Protein AF-A0A643BNQ7-F1 (afdb_monomer_lite)

Radius of gyration: 23.09 Å; chains: 1; bounding box: 53×42×65 Å

Secondary structure (DSSP, 8-state):
-HHHHHHHHHTT-HHHHHHHHHHHHHHHHHHHHHHHHTTS-HHHHHHHHHHHHHHHHHHHHHHHHHHHHHHHHHHHH-TTPPP--HHHHHHHHHHHHHHHHHHHHHHHTT---GGGHHHHHHHH-HHHHHHHHHHHHTT-S-----SS--HHHHHHHHHGGGTT--SSPP--HHHHHHHH-GGGSSSPPPHHHHHHHHHHHHHHHHHHHHTSSS--HHHHHHHHHHHHHHHHHHHHHTTTTTT--SPPEEE-SS-TTSPEEE-TTSSSS--

Sequence (271 aa):
MQVQRLLCCLYNNHQAKDCIDSFVTHCVRPFCSLIQIHGHNRARQRDKLGHILEEFATLQDEAEKVDAALHTMLLKQEPQRQHLACLGTWVLYHNLRIMIQYLLSGFELELYSMHEYYYIYCLVKYGNLVTMVAFDMDGKVRKPKFELDSEQVRYEHRFAPFNSVMTPPPVHYLQFKEMSDLNKYSPPPQSPELYVAASKHFQQAKMILENIPNPDHEVNRILKVAKPNFVVVKLLAGGHKKESKVPPEFDFSAHKYFPVLKCDIFRAAVV

Organism: Balaenoptera physalus (NCBI:txid9770)

InterPro domains:
  IPR007244 NAA35-like [PTHR21373] (6-126)
  IPR057982 NAA35-like, TPR repeats [PF25789] (10-121)
  IPR057982 NAA35-like, TPR repeats [PF25789] (127-261)

pLDDT: mean 84.63, std 13.16, range [32.78, 97.62]

Structure (mmCIF, N/CA/C/O backbone):
data_AF-A0A643BNQ7-F1
#
_entry.id   AF-A0A643BNQ7-F1
#
loop_
_atom_site.group_PDB
_atom_site.id
_atom_site.type_symbol
_atom_site.label_atom_id
_atom_site.label_alt_id
_atom_site.label_comp_id
_atom_site.label_asym_id
_atom_site.label_entity_id
_atom_site.label_seq_id
_atom_site.pdbx_PDB_ins_code
_atom_site.Cartn_x
_atom_site.Cartn_y
_atom_site.Cartn_z
_atom_site.occupancy
_atom_site.B_iso_or_equiv
_atom_site.auth_seq_id
_atom_site.auth_comp_id
_atom_site.auth_asym_id
_atom_site.auth_atom_id
_atom_site.pdbx_PDB_model_num
ATOM 1 N 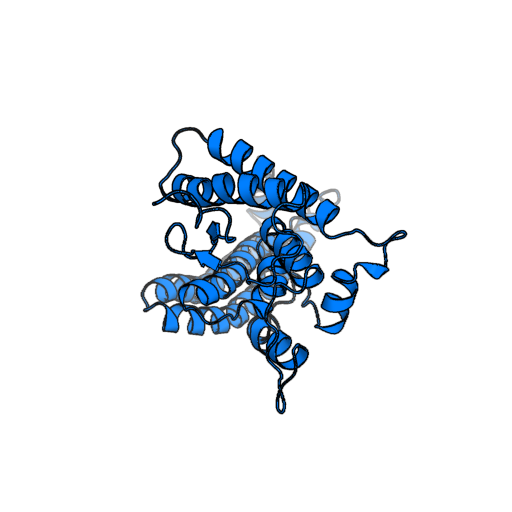N . MET A 1 1 ? 1.853 1.785 30.110 1.00 35.47 1 MET A N 1
ATOM 2 C CA . MET A 1 1 ? 1.526 2.431 31.407 1.00 35.47 1 MET A CA 1
ATOM 3 C C . MET A 1 1 ? 0.492 3.559 31.306 1.00 35.47 1 MET A C 1
ATOM 5 O O . MET A 1 1 ? -0.398 3.571 32.143 1.00 35.47 1 MET A O 1
ATOM 9 N N . GLN A 1 2 ? 0.537 4.474 30.325 1.00 40.50 2 GLN A N 1
ATOM 10 C CA . GLN A 1 2 ? -0.474 5.550 30.204 1.00 40.50 2 GLN A CA 1
ATOM 11 C C . GLN A 1 2 ? -1.885 5.047 29.838 1.00 40.50 2 GLN A C 1
ATOM 13 O O . GLN A 1 2 ? -2.834 5.401 30.527 1.00 40.50 2 GLN A O 1
ATOM 18 N N . VAL A 1 3 ? -2.025 4.142 28.857 1.00 43.38 3 VAL A N 1
ATOM 19 C CA . VAL A 1 3 ? -3.331 3.558 28.459 1.00 43.38 3 VAL A CA 1
ATOM 20 C C . VAL A 1 3 ? -4.043 2.865 29.633 1.00 43.38 3 VAL A C 1
ATOM 22 O O . VAL A 1 3 ? -5.248 2.998 29.815 1.00 43.38 3 VAL A O 1
ATOM 25 N N . GLN A 1 4 ? -3.281 2.193 30.498 1.00 44.34 4 GLN A N 1
ATOM 26 C CA . GLN A 1 4 ? -3.809 1.431 31.633 1.00 44.34 4 GLN A CA 1
ATOM 27 C C . GLN A 1 4 ? -4.284 2.327 32.795 1.00 44.34 4 GLN A C 1
ATOM 29 O O . GLN A 1 4 ? -5.210 1.962 33.509 1.00 44.34 4 GLN A O 1
ATOM 34 N N . ARG A 1 5 ? -3.707 3.529 32.957 1.00 46.72 5 ARG A N 1
ATOM 35 C CA . ARG A 1 5 ? -4.204 4.547 33.907 1.00 46.72 5 ARG A CA 1
ATOM 36 C C . ARG A 1 5 ? -5.430 5.303 33.382 1.00 46.72 5 ARG A C 1
ATOM 38 O O . ARG A 1 5 ? -6.215 5.798 34.178 1.00 46.72 5 ARG A O 1
ATOM 45 N N . LEU A 1 6 ? -5.603 5.375 32.063 1.00 51.81 6 LEU A N 1
ATOM 46 C CA . LEU A 1 6 ? -6.740 6.026 31.405 1.00 51.81 6 LEU A CA 1
ATOM 47 C C . LEU A 1 6 ? -8.037 5.242 31.518 1.00 51.81 6 LEU A C 1
ATOM 49 O O . LEU A 1 6 ? -9.066 5.831 31.847 1.00 51.81 6 LEU A O 1
ATOM 53 N N . LEU A 1 7 ? -7.958 3.921 31.334 1.00 53.84 7 LEU A N 1
ATOM 54 C CA . LEU A 1 7 ? -9.073 3.031 31.640 1.00 53.84 7 LEU A CA 1
ATOM 55 C C . LEU A 1 7 ? -9.545 3.226 33.082 1.00 53.84 7 LEU A C 1
ATOM 57 O O . LEU A 1 7 ? -10.740 3.227 33.295 1.00 53.84 7 LEU A O 1
ATOM 61 N N . CYS A 1 8 ? -8.648 3.482 34.041 1.00 55.00 8 CYS A N 1
ATOM 62 C CA . CYS A 1 8 ? -8.972 3.576 35.469 1.00 55.00 8 CYS A CA 1
ATOM 63 C C . CYS A 1 8 ? -9.951 4.718 35.837 1.00 55.00 8 CYS A C 1
ATOM 65 O O . CYS A 1 8 ? -10.800 4.522 36.701 1.00 55.00 8 CYS A O 1
ATOM 67 N N . CYS A 1 9 ? -9.885 5.887 35.179 1.00 61.75 9 CYS A N 1
ATOM 68 C CA . CYS A 1 9 ? -10.753 7.035 35.512 1.00 61.75 9 CYS A CA 1
ATOM 69 C C . CYS A 1 9 ? -12.165 6.895 34.909 1.00 61.75 9 CYS A C 1
ATOM 71 O O . CYS A 1 9 ? -13.168 7.180 35.562 1.00 61.75 9 CYS A O 1
ATOM 73 N N . LEU A 1 10 ? -12.245 6.394 33.671 1.00 68.06 10 LEU A N 1
ATOM 74 C CA . LEU A 1 10 ? -13.512 6.125 32.982 1.00 68.06 10 LEU A CA 1
ATOM 75 C C . LEU A 1 10 ? -14.074 4.726 33.278 1.00 68.06 10 LEU A C 1
ATOM 77 O O . LEU A 1 10 ? -15.194 4.441 32.873 1.00 68.06 10 LEU A O 1
ATOM 81 N N . TYR A 1 11 ? -13.349 3.875 34.012 1.00 68.12 11 TYR A N 1
ATOM 82 C CA . TYR A 1 11 ? -13.722 2.481 34.286 1.00 68.12 11 TYR A CA 1
ATOM 83 C C . TYR A 1 11 ? -15.123 2.346 34.890 1.00 68.12 11 TYR A C 1
ATOM 85 O O . TYR A 1 11 ? -15.879 1.445 34.542 1.00 68.12 11 TYR A O 1
ATOM 93 N N . ASN A 1 12 ? -15.472 3.271 35.788 1.00 74.62 12 ASN A N 1
ATOM 94 C CA . ASN A 1 12 ? -16.759 3.284 36.481 1.00 74.62 12 ASN A CA 1
ATOM 95 C C . ASN A 1 12 ? -17.839 4.086 35.727 1.00 74.62 12 ASN A C 1
ATOM 97 O O . ASN A 1 12 ? -18.994 4.130 36.158 1.00 74.62 12 ASN A O 1
ATOM 101 N N . ASN A 1 13 ? -17.488 4.743 34.617 1.00 83.44 13 ASN A N 1
ATOM 102 C CA . ASN A 1 13 ? -18.432 5.515 33.819 1.00 83.44 13 ASN A CA 1
ATOM 103 C C . ASN A 1 13 ? -19.235 4.565 32.917 1.00 83.44 13 ASN A C 1
ATOM 105 O O . ASN A 1 13 ? -18.718 4.033 31.937 1.00 83.44 13 ASN A O 1
ATOM 109 N N . HIS A 1 14 ? -20.511 4.373 33.256 1.00 86.12 14 HIS A N 1
ATOM 110 C CA . HIS A 1 14 ? -21.396 3.437 32.558 1.00 86.12 14 HIS A CA 1
ATOM 111 C C . HIS A 1 14 ? -21.581 3.825 31.087 1.00 86.12 14 HIS A C 1
ATOM 113 O O . HIS A 1 14 ? -21.473 2.974 30.215 1.00 86.12 14 HIS A O 1
ATOM 119 N N . GLN A 1 15 ? -21.723 5.121 30.798 1.00 87.19 15 GLN A N 1
ATOM 120 C CA . GLN A 1 15 ? -21.871 5.612 29.430 1.00 87.19 15 GLN A CA 1
ATOM 121 C C . GLN A 1 15 ? -20.611 5.357 28.589 1.00 87.19 15 GLN A C 1
ATOM 123 O O . GLN A 1 15 ? -20.712 4.981 27.426 1.00 87.19 15 GLN A O 1
ATOM 128 N N . ALA A 1 16 ? -19.421 5.534 29.174 1.00 86.25 16 ALA A N 1
ATOM 129 C CA . ALA A 1 16 ? -18.162 5.236 28.489 1.00 86.25 16 ALA A CA 1
ATOM 130 C C . ALA A 1 16 ? -18.048 3.742 28.156 1.00 86.25 16 ALA A C 1
ATOM 132 O O . ALA A 1 16 ? -17.615 3.384 27.060 1.00 86.25 16 ALA A O 1
ATOM 133 N N . LYS A 1 17 ? -18.465 2.881 29.090 1.00 87.12 17 LYS A N 1
ATOM 134 C CA . LYS A 1 17 ? -18.484 1.433 28.896 1.00 87.12 17 LYS A CA 1
ATOM 135 C C . LYS A 1 17 ? -19.462 1.027 27.793 1.00 87.12 17 LYS A C 1
ATOM 137 O O . LYS A 1 17 ? -19.052 0.322 26.880 1.00 87.12 17 LYS A O 1
ATOM 142 N N . ASP A 1 18 ? -20.690 1.539 27.820 1.00 91.06 18 ASP A N 1
ATOM 143 C CA . ASP A 1 18 ? -21.711 1.230 26.813 1.00 91.06 18 ASP A CA 1
ATOM 144 C C . ASP A 1 18 ? -21.268 1.654 25.401 1.00 91.06 18 ASP A C 1
ATOM 146 O O . ASP A 1 18 ? -21.455 0.908 24.438 1.00 91.06 18 ASP A O 1
ATOM 150 N N . CYS A 1 19 ? -20.616 2.818 25.265 1.00 90.25 19 CYS A N 1
ATOM 151 C CA . CYS A 1 19 ? -20.052 3.264 23.988 1.00 90.25 19 CYS A CA 1
ATOM 152 C C . CYS A 1 19 ? -18.973 2.305 23.459 1.00 90.25 19 CYS A C 1
ATOM 154 O O . CYS A 1 19 ? -18.987 1.960 22.278 1.00 90.25 19 CYS A O 1
ATOM 156 N N . ILE A 1 20 ? -18.047 1.869 24.320 1.00 90.69 20 ILE A N 1
ATOM 157 C CA . ILE A 1 20 ? -16.978 0.938 23.933 1.00 90.69 20 ILE A CA 1
ATOM 158 C C . ILE A 1 20 ? -17.557 -0.441 23.601 1.00 90.69 20 ILE A C 1
ATOM 160 O O . ILE A 1 20 ? -17.193 -1.013 22.576 1.00 90.69 20 ILE A O 1
ATOM 164 N N . ASP A 1 21 ? -18.473 -0.961 24.419 1.00 91.94 21 ASP A N 1
ATOM 165 C CA . ASP A 1 21 ? -19.080 -2.280 24.219 1.00 91.94 21 ASP A CA 1
ATOM 166 C C . ASP A 1 21 ? -19.893 -2.322 22.911 1.00 91.94 21 ASP A C 1
ATOM 168 O O . ASP A 1 21 ? -19.794 -3.290 22.146 1.00 91.94 21 ASP A O 1
ATOM 172 N N . SER A 1 22 ? -20.628 -1.249 22.591 1.00 95.25 22 SER A N 1
ATOM 173 C CA . SER A 1 22 ? -21.326 -1.109 21.305 1.00 95.25 22 SER A CA 1
ATOM 174 C C . SER A 1 22 ? -20.348 -1.108 20.128 1.00 95.25 22 SER A C 1
ATOM 176 O O . SER A 1 22 ? -20.532 -1.867 19.177 1.00 95.25 22 SER A O 1
ATOM 178 N N . PHE A 1 23 ? -19.279 -0.313 20.206 1.00 96.00 23 PHE A N 1
ATOM 179 C CA . PHE A 1 23 ? -18.267 -0.240 19.153 1.00 96.00 23 PHE A CA 1
ATOM 180 C C . PHE A 1 23 ? -17.561 -1.585 18.929 1.00 96.00 23 PHE A C 1
ATOM 182 O O . PHE A 1 23 ? -17.417 -2.051 17.797 1.00 96.00 23 PHE A O 1
ATOM 189 N N . VAL A 1 24 ? -17.154 -2.259 20.008 1.00 94.62 24 VAL A N 1
ATOM 190 C CA . VAL A 1 24 ? -16.525 -3.587 19.935 1.00 94.62 24 VAL A CA 1
ATOM 191 C C . VAL A 1 24 ? -17.485 -4.608 19.324 1.00 94.62 24 VAL A C 1
ATOM 193 O O . VAL A 1 24 ? -17.060 -5.432 18.515 1.00 94.62 24 VAL A O 1
ATOM 196 N N . THR A 1 25 ? -18.780 -4.527 19.639 1.00 96.69 25 THR A N 1
ATOM 197 C CA . THR A 1 25 ? -19.809 -5.375 19.019 1.00 96.69 25 THR A CA 1
ATOM 198 C C . THR A 1 25 ? -19.897 -5.130 17.510 1.00 96.69 25 THR A C 1
ATOM 200 O O . THR A 1 25 ? -19.941 -6.087 16.734 1.00 96.69 25 THR A O 1
ATOM 203 N N . HIS A 1 26 ? -19.841 -3.872 17.065 1.00 96.12 26 HIS A N 1
ATOM 204 C CA . HIS A 1 26 ? -19.829 -3.530 15.641 1.00 96.12 26 HIS A CA 1
ATOM 205 C C . HIS A 1 26 ? -18.543 -3.963 14.924 1.00 96.12 26 HIS A C 1
ATOM 207 O O . HIS A 1 26 ? -18.602 -4.338 13.753 1.00 96.12 26 HIS A O 1
ATOM 213 N N . CYS A 1 27 ? -17.403 -4.030 15.622 1.00 96.94 27 CYS A N 1
ATOM 214 C CA . CYS A 1 27 ? -16.153 -4.554 15.061 1.00 96.94 27 CYS A CA 1
ATOM 215 C C . CYS A 1 27 ? -16.244 -6.043 14.687 1.00 96.94 27 CYS A C 1
ATOM 217 O O . CYS A 1 27 ? -15.533 -6.491 13.787 1.00 96.94 27 CYS A O 1
ATOM 219 N N . VAL A 1 28 ? -17.097 -6.833 15.350 1.00 96.75 28 VAL A N 1
ATOM 220 C CA . VAL A 1 28 ? -17.118 -8.297 15.176 1.00 96.75 28 VAL A CA 1
ATOM 221 C C . VAL A 1 28 ? -17.304 -8.682 13.710 1.00 96.75 28 VAL A C 1
ATOM 223 O O . VAL A 1 28 ? -16.528 -9.474 13.176 1.00 96.75 28 VAL A O 1
ATOM 226 N N . ARG A 1 29 ? -18.295 -8.098 13.028 1.00 96.62 29 ARG A N 1
ATOM 227 C CA . ARG A 1 29 ? -18.617 -8.472 11.646 1.00 96.62 29 ARG A CA 1
ATOM 228 C C . ARG A 1 29 ? -17.497 -8.108 10.653 1.00 96.62 29 ARG A C 1
ATOM 230 O O . ARG A 1 29 ? -17.042 -9.035 9.980 1.00 96.62 29 ARG A O 1
ATOM 237 N N . PRO A 1 30 ? -17.006 -6.854 10.560 1.00 96.62 30 PRO A N 1
ATOM 238 C CA . PRO A 1 30 ? -15.917 -6.502 9.646 1.00 96.62 30 PRO A CA 1
ATOM 239 C C . PRO A 1 30 ? -14.649 -7.327 9.884 1.00 96.62 30 PRO A C 1
ATOM 241 O O . PRO A 1 30 ? -14.017 -7.789 8.935 1.00 96.62 30 PRO A O 1
ATOM 244 N N . PHE A 1 31 ? -14.290 -7.595 11.143 1.00 97.31 31 PHE A N 1
ATOM 245 C CA . PHE A 1 31 ? -13.110 -8.407 11.445 1.00 97.31 31 PHE A CA 1
ATOM 246 C C . PHE A 1 31 ? -13.307 -9.892 11.114 1.00 97.31 31 PHE A C 1
ATOM 248 O O . PHE A 1 31 ? -12.386 -10.523 10.590 1.00 97.31 31 PHE A O 1
ATOM 255 N N . CYS A 1 32 ? -14.498 -10.457 11.335 1.00 97.62 32 CYS A N 1
ATOM 256 C CA . CYS A 1 32 ? -14.823 -11.801 10.855 1.00 97.62 32 CYS A CA 1
ATOM 257 C C . CYS A 1 32 ? -14.733 -11.884 9.325 1.00 97.62 32 CYS A C 1
ATOM 259 O O . CYS A 1 32 ? -14.107 -12.814 8.812 1.00 97.62 32 CYS A O 1
ATOM 261 N N . SER A 1 33 ? -15.283 -10.902 8.603 1.00 97.12 33 SER A N 1
ATOM 262 C CA . SER A 1 33 ? -15.151 -10.799 7.145 1.00 97.12 33 SER A CA 1
ATOM 263 C C . SER A 1 33 ? -13.680 -10.744 6.727 1.00 97.12 33 SER A C 1
ATOM 265 O O . SER A 1 33 ? -13.265 -11.498 5.849 1.00 97.12 33 SER A O 1
ATOM 267 N N . LEU A 1 34 ? -12.859 -9.927 7.397 1.00 96.75 34 LEU A N 1
ATOM 268 C CA . LEU A 1 34 ? -11.429 -9.807 7.105 1.00 96.75 34 LEU A CA 1
ATOM 269 C C . LEU A 1 34 ? -10.699 -11.143 7.278 1.00 96.75 34 LEU A C 1
ATOM 271 O O . LEU A 1 34 ? -9.890 -11.521 6.433 1.00 96.75 34 LEU A O 1
ATOM 275 N N . ILE A 1 35 ? -10.998 -11.898 8.334 1.00 96.88 35 ILE A N 1
ATOM 276 C CA . ILE A 1 35 ? -10.423 -13.233 8.540 1.00 96.88 35 ILE A CA 1
ATOM 277 C C . ILE A 1 35 ? -10.874 -14.187 7.425 1.00 96.88 35 ILE A C 1
ATOM 279 O O . ILE A 1 35 ? -10.038 -14.865 6.828 1.00 96.88 35 ILE A O 1
ATOM 283 N N . GLN A 1 36 ? -12.165 -14.196 7.085 1.00 97.50 36 GLN A N 1
ATOM 284 C CA . GLN A 1 36 ? -12.720 -15.049 6.028 1.00 97.50 36 GLN A CA 1
ATOM 285 C C . GLN A 1 36 ? -12.113 -14.765 4.650 1.00 97.50 36 GLN A C 1
ATOM 287 O O . GLN A 1 36 ? -11.910 -15.700 3.874 1.00 97.50 36 GLN A O 1
ATOM 292 N N . ILE A 1 37 ? -11.761 -13.506 4.354 1.00 97.62 37 ILE A N 1
ATOM 293 C CA . ILE A 1 37 ? -11.079 -13.128 3.107 1.00 97.62 37 ILE A CA 1
ATOM 294 C C . ILE A 1 37 ? -9.848 -14.004 2.872 1.00 97.62 37 ILE A C 1
ATOM 296 O O . ILE A 1 37 ? -9.685 -14.538 1.775 1.00 97.62 37 ILE A O 1
ATOM 300 N N . HIS A 1 38 ? -9.039 -14.238 3.906 1.00 93.75 38 HIS A N 1
ATOM 301 C CA . HIS A 1 38 ? -7.812 -15.031 3.812 1.00 93.75 38 HIS A CA 1
ATOM 302 C C . HIS A 1 38 ? -8.055 -16.506 3.440 1.00 93.75 38 HIS A C 1
ATOM 304 O O . HIS A 1 38 ? -7.131 -17.163 2.964 1.00 93.75 38 HIS A O 1
ATOM 310 N N . GLY A 1 39 ? -9.281 -17.017 3.605 1.00 96.00 39 GLY A N 1
ATOM 311 C CA . GLY A 1 39 ? -9.680 -18.368 3.199 1.00 96.00 39 GLY A CA 1
ATOM 312 C C . GLY A 1 39 ? -10.036 -18.514 1.714 1.00 96.00 39 GLY A C 1
ATOM 313 O O . GLY A 1 39 ? -10.178 -19.632 1.225 1.00 96.00 39 GLY A O 1
ATOM 314 N N . HIS A 1 40 ? -10.180 -17.413 0.972 1.00 96.75 40 HIS A N 1
ATOM 315 C CA . HIS A 1 40 ? -10.463 -17.459 -0.462 1.00 96.75 40 HIS A CA 1
ATOM 316 C C . HIS A 1 40 ? -9.190 -17.608 -1.311 1.00 96.75 40 HIS A C 1
ATOM 318 O O . HIS A 1 40 ? -8.077 -17.380 -0.844 1.00 96.75 40 HIS A O 1
ATOM 324 N N . ASN A 1 41 ? -9.347 -17.946 -2.596 1.00 96.62 41 ASN A N 1
ATOM 325 C CA . ASN A 1 41 ? -8.242 -17.881 -3.560 1.00 96.62 41 ASN A CA 1
ATOM 326 C C . ASN A 1 41 ? -7.767 -16.428 -3.782 1.00 96.62 41 ASN A C 1
ATOM 328 O O . ASN A 1 41 ? -8.493 -15.481 -3.487 1.00 96.62 41 ASN A O 1
ATOM 332 N N . ARG A 1 42 ? -6.565 -16.244 -4.344 1.00 95.00 42 ARG A N 1
ATOM 333 C CA . ARG A 1 42 ? -5.904 -14.929 -4.467 1.00 95.00 42 ARG A CA 1
ATOM 334 C C . ARG A 1 42 ? -6.706 -13.879 -5.238 1.00 95.00 42 ARG A C 1
ATOM 336 O O . ARG A 1 42 ? -6.801 -12.742 -4.785 1.00 95.00 42 ARG A O 1
ATOM 343 N N . ALA A 1 43 ? -7.323 -14.255 -6.358 1.00 95.50 43 ALA A N 1
ATOM 344 C CA . ALA A 1 43 ? -8.144 -13.331 -7.138 1.00 95.50 43 ALA A CA 1
ATOM 345 C C . ALA A 1 43 ? -9.350 -12.841 -6.322 1.00 95.50 43 ALA A C 1
ATOM 347 O O . ALA A 1 43 ? -9.626 -11.645 -6.257 1.00 95.50 43 ALA A O 1
ATOM 348 N N . ARG A 1 44 ? -10.022 -13.763 -5.621 1.00 97.38 44 ARG A N 1
ATOM 349 C CA . ARG A 1 44 ? -11.160 -13.434 -4.757 1.00 97.38 44 ARG A CA 1
ATOM 350 C C . ARG A 1 44 ? -10.751 -12.691 -3.483 1.00 97.38 44 ARG A C 1
ATOM 352 O O . ARG A 1 44 ? -11.525 -11.867 -3.006 1.00 97.38 44 ARG A O 1
ATOM 359 N N . GLN A 1 45 ? -9.556 -12.952 -2.948 1.00 97.00 45 GLN A N 1
ATOM 360 C CA . GLN A 1 45 ? -8.978 -12.167 -1.854 1.00 97.00 45 GLN A CA 1
ATOM 361 C C . GLN A 1 45 ? -8.894 -10.700 -2.259 1.00 97.00 45 GLN A C 1
ATOM 363 O O . GLN A 1 45 ? -9.444 -9.853 -1.567 1.00 97.00 45 GLN A O 1
ATOM 368 N N . ARG A 1 46 ? -8.268 -10.405 -3.405 1.00 96.25 46 ARG A N 1
ATOM 369 C CA . ARG A 1 46 ? -8.117 -9.033 -3.901 1.00 96.25 46 ARG A CA 1
ATOM 370 C C . ARG A 1 46 ? -9.457 -8.327 -4.099 1.00 96.25 46 ARG A C 1
ATOM 372 O O . ARG A 1 46 ? -9.614 -7.197 -3.656 1.00 96.25 46 ARG A O 1
ATOM 379 N N . ASP A 1 47 ? -10.398 -8.999 -4.753 1.00 96.06 47 ASP A N 1
ATOM 380 C CA . ASP A 1 47 ? -11.760 -8.504 -4.978 1.00 96.06 47 ASP A CA 1
ATOM 381 C C . ASP A 1 47 ? -12.437 -8.099 -3.655 1.00 96.06 47 ASP A C 1
ATOM 383 O O . ASP A 1 47 ? -12.847 -6.955 -3.465 1.00 96.06 47 ASP A O 1
ATOM 387 N N . LYS A 1 48 ? -12.433 -9.001 -2.667 1.00 97.19 48 LYS A N 1
ATOM 388 C CA . LYS A 1 48 ? -13.025 -8.738 -1.350 1.00 97.19 48 LYS A CA 1
ATOM 389 C C . LYS A 1 48 ? -12.256 -7.709 -0.517 1.00 97.19 48 LYS A C 1
ATOM 391 O O . LYS A 1 48 ? -12.887 -6.996 0.255 1.00 97.19 48 LYS A O 1
ATOM 396 N N . LEU A 1 49 ? -10.932 -7.612 -0.665 1.00 96.56 49 LEU A N 1
ATOM 397 C CA . LEU A 1 49 ? -10.130 -6.557 -0.032 1.00 96.56 49 LEU A CA 1
ATOM 398 C C . LEU A 1 49 ? -10.538 -5.165 -0.530 1.00 96.56 49 LEU A C 1
ATOM 400 O O . LEU A 1 49 ? -10.495 -4.220 0.246 1.00 96.56 49 LEU A O 1
ATOM 404 N N . GLY A 1 50 ? -10.948 -5.036 -1.796 1.00 94.44 50 GLY A N 1
ATOM 405 C CA . GLY A 1 50 ? -11.490 -3.782 -2.320 1.00 94.44 50 GLY A CA 1
ATOM 406 C C . GLY A 1 50 ? -12.792 -3.387 -1.622 1.00 94.44 50 GLY A C 1
ATOM 407 O O . GLY A 1 50 ? -12.926 -2.259 -1.168 1.00 94.44 50 GLY A O 1
ATOM 408 N N . HIS A 1 51 ? -13.718 -4.336 -1.469 1.00 95.12 51 HIS A N 1
ATOM 409 C CA . HIS A 1 51 ? -15.016 -4.084 -0.834 1.00 95.12 51 HIS A CA 1
ATOM 410 C C . HIS A 1 51 ? -14.930 -3.836 0.676 1.00 95.12 51 HIS A C 1
ATOM 412 O O . HIS A 1 51 ? -15.602 -2.951 1.196 1.00 95.12 51 HIS A O 1
ATOM 418 N N . ILE A 1 52 ? -14.090 -4.585 1.397 1.00 96.56 52 ILE A N 1
ATOM 419 C CA . ILE A 1 52 ? -14.014 -4.472 2.862 1.00 96.56 52 ILE A CA 1
ATOM 420 C C . ILE A 1 52 ? -13.459 -3.116 3.332 1.00 96.56 52 ILE A C 1
ATOM 422 O O . ILE A 1 52 ? -13.667 -2.738 4.482 1.00 96.56 52 ILE A O 1
ATOM 426 N N . LEU A 1 53 ? -12.786 -2.363 2.454 1.00 95.12 53 LEU A N 1
ATOM 427 C CA . LEU A 1 53 ? -12.340 -1.000 2.749 1.00 95.12 53 LEU A CA 1
ATOM 428 C C . LEU A 1 53 ? -13.510 -0.050 3.023 1.00 95.12 53 LEU A C 1
ATOM 430 O O . LEU A 1 53 ? -13.376 0.819 3.873 1.00 95.12 53 LEU A O 1
ATOM 434 N N . GLU A 1 54 ? -14.667 -0.237 2.382 1.00 94.81 54 GLU A N 1
ATOM 435 C CA . GLU A 1 54 ? -15.873 0.554 2.678 1.00 94.81 54 GLU A CA 1
ATOM 436 C C . GLU A 1 54 ? -16.407 0.264 4.092 1.00 94.81 54 GLU A C 1
ATOM 438 O O . GLU A 1 54 ? -16.763 1.180 4.840 1.00 94.81 54 GLU A O 1
ATOM 443 N N . GLU A 1 55 ? -16.400 -1.011 4.499 1.00 95.50 55 GLU A N 1
ATOM 444 C CA . GLU A 1 55 ? -16.794 -1.420 5.854 1.00 95.50 55 GLU A CA 1
ATOM 445 C C . GLU A 1 55 ? -15.834 -0.843 6.907 1.00 95.50 55 GLU A C 1
ATOM 447 O O . GLU A 1 55 ? -16.275 -0.298 7.920 1.00 95.50 55 GLU A O 1
ATOM 452 N N . PHE A 1 56 ? -14.520 -0.903 6.664 1.00 96.25 56 PHE A N 1
ATOM 453 C CA . PHE A 1 56 ? -13.526 -0.358 7.593 1.00 96.25 56 PHE A CA 1
ATOM 454 C C . PHE A 1 56 ? -13.431 1.174 7.568 1.00 96.25 56 PHE A C 1
ATOM 456 O O . PHE A 1 56 ? -13.035 1.764 8.574 1.00 96.25 56 PHE A O 1
ATOM 463 N N . ALA A 1 57 ? -13.814 1.836 6.476 1.00 94.81 57 ALA A N 1
ATOM 464 C CA . ALA A 1 57 ? -13.970 3.287 6.443 1.00 94.81 57 ALA A CA 1
ATOM 465 C C . ALA A 1 57 ? -15.133 3.740 7.335 1.00 94.81 57 ALA A C 1
ATOM 467 O O . ALA A 1 57 ? -14.990 4.679 8.115 1.00 94.81 57 ALA A O 1
ATOM 468 N N . THR A 1 58 ? -16.255 3.017 7.288 1.00 95.31 58 THR A N 1
ATOM 469 C CA . THR A 1 58 ? -17.393 3.258 8.190 1.00 95.31 58 THR A CA 1
ATOM 470 C C . THR A 1 58 ? -16.988 3.030 9.648 1.00 95.31 58 THR A C 1
ATOM 472 O O . THR A 1 58 ? -17.278 3.852 10.515 1.00 95.31 58 THR A O 1
ATOM 475 N N . LEU A 1 59 ? -16.245 1.949 9.916 1.00 96.38 59 LEU A N 1
ATOM 476 C CA . LEU A 1 59 ? -15.746 1.642 11.256 1.00 96.38 59 LEU A CA 1
ATOM 477 C C . LEU A 1 59 ? -14.748 2.693 11.774 1.00 96.38 59 LEU A C 1
ATOM 479 O O . LEU A 1 59 ? -14.691 2.940 12.976 1.00 96.38 59 LEU A O 1
ATOM 483 N N . GLN A 1 60 ? -13.969 3.316 10.885 1.00 95.62 60 GLN A N 1
ATOM 484 C CA . GLN A 1 60 ? -13.045 4.398 11.230 1.00 95.62 60 GLN A CA 1
ATOM 485 C C . GLN A 1 60 ? -13.798 5.639 11.722 1.00 95.62 60 GLN A C 1
ATOM 487 O O . GLN A 1 60 ? -13.469 6.164 12.782 1.00 95.62 60 GLN A O 1
ATOM 492 N N . ASP A 1 61 ? -14.820 6.075 10.981 1.00 94.81 61 ASP A N 1
ATOM 493 C CA . ASP A 1 61 ? -15.672 7.210 11.361 1.00 94.81 61 ASP A CA 1
ATOM 494 C C . ASP A 1 61 ? -16.388 6.949 12.698 1.00 94.81 61 ASP A C 1
ATOM 496 O O . ASP A 1 61 ? -16.456 7.818 13.569 1.00 94.81 61 ASP A O 1
ATOM 500 N N . GLU A 1 62 ? -16.861 5.719 12.917 1.00 95.69 62 GLU A N 1
ATOM 501 C CA . GLU A 1 62 ? -17.432 5.317 14.204 1.00 95.69 62 GLU A CA 1
ATOM 502 C C . GLU A 1 62 ? -16.397 5.380 15.340 1.00 95.69 62 GLU A C 1
ATOM 504 O O . GLU A 1 62 ? -16.670 5.961 16.392 1.00 95.69 62 GLU A O 1
ATOM 509 N N . ALA A 1 63 ? -15.194 4.842 15.125 1.00 95.19 63 ALA A N 1
ATOM 510 C CA . ALA A 1 63 ? -14.123 4.848 16.117 1.00 95.19 63 ALA A CA 1
ATOM 511 C C . ALA A 1 63 ? -13.714 6.273 16.523 1.00 95.19 63 ALA A C 1
ATOM 513 O O . ALA A 1 63 ? -13.525 6.548 17.707 1.00 95.19 63 ALA A O 1
ATOM 514 N N . GLU A 1 64 ? -13.629 7.192 15.559 1.00 93.38 64 GLU A N 1
ATOM 515 C CA . GLU A 1 64 ? -13.312 8.603 15.802 1.00 93.38 64 GLU A CA 1
ATOM 516 C C . GLU A 1 64 ? -14.409 9.311 16.609 1.00 93.38 64 GLU A C 1
ATOM 518 O O . GLU A 1 64 ? -14.105 10.083 17.524 1.00 93.38 64 GLU A O 1
ATOM 523 N N . LYS A 1 65 ? -15.687 9.004 16.349 1.00 93.81 65 LYS A N 1
ATOM 524 C CA . LYS A 1 65 ? -16.811 9.516 17.153 1.00 93.81 65 LYS A CA 1
ATOM 525 C C . LYS A 1 65 ? -16.769 8.997 18.587 1.00 93.81 65 LYS A C 1
ATOM 527 O O . LYS A 1 65 ? -17.024 9.766 19.516 1.00 93.81 65 LYS A O 1
ATOM 532 N N . VAL A 1 66 ? -16.437 7.719 18.782 1.00 93.38 66 VAL A N 1
ATOM 533 C CA . VAL A 1 66 ? -16.296 7.135 20.123 1.00 93.38 66 VAL A CA 1
ATOM 534 C C . VAL A 1 66 ? -15.115 7.766 20.856 1.00 93.38 66 VAL A C 1
ATOM 536 O O . VAL A 1 66 ? -15.280 8.189 21.997 1.00 93.38 66 VAL A O 1
ATOM 539 N N . ASP A 1 67 ? -13.961 7.923 20.205 1.00 92.31 67 ASP A N 1
ATOM 540 C CA . ASP A 1 67 ? -12.803 8.604 20.794 1.00 92.31 67 ASP A CA 1
ATOM 541 C C . ASP A 1 67 ? -13.143 10.051 21.204 1.00 92.31 67 ASP A C 1
ATOM 543 O O . ASP A 1 67 ? -12.832 10.467 22.324 1.00 92.31 67 ASP A O 1
ATOM 547 N N . ALA A 1 68 ? -13.859 10.801 20.359 1.00 91.44 68 ALA A N 1
ATOM 548 C CA . ALA A 1 68 ? -14.306 12.160 20.674 1.00 91.44 68 ALA A CA 1
ATOM 549 C C . ALA A 1 68 ? -15.295 12.203 21.858 1.00 91.44 68 ALA A C 1
ATOM 551 O O . ALA A 1 68 ? -15.213 13.084 22.727 1.00 91.44 68 ALA A O 1
ATOM 552 N N . ALA A 1 69 ? -16.217 11.237 21.934 1.00 90.31 69 ALA A N 1
ATOM 553 C CA . ALA A 1 69 ? -17.148 11.105 23.051 1.00 90.31 69 ALA A CA 1
ATOM 554 C C . ALA A 1 69 ? -16.413 10.782 24.362 1.00 90.31 69 ALA A C 1
ATOM 556 O O . ALA A 1 69 ? -16.633 11.451 25.377 1.00 90.31 69 ALA A O 1
ATOM 557 N N . LEU A 1 70 ? -15.486 9.820 24.333 1.00 88.19 70 LEU A N 1
ATOM 558 C CA . LEU A 1 70 ? -14.649 9.458 25.478 1.00 88.19 70 LEU A CA 1
ATOM 559 C C . LEU A 1 70 ? -13.782 10.635 25.926 1.00 88.19 70 LEU A C 1
ATOM 561 O O . LEU A 1 70 ? -13.655 10.882 27.126 1.00 88.19 70 LEU A O 1
ATOM 565 N N . HIS A 1 71 ? -13.239 11.410 24.987 1.00 87.25 71 HIS A N 1
ATOM 566 C CA . HIS A 1 71 ? -12.480 12.612 25.309 1.00 87.25 71 HIS A CA 1
ATOM 567 C C . HIS A 1 71 ? -13.340 13.661 26.022 1.00 87.25 71 HIS A C 1
ATOM 569 O O . HIS A 1 71 ? -12.927 14.210 27.044 1.00 87.25 71 HIS A O 1
ATOM 575 N N . THR A 1 72 ? -14.566 13.885 25.548 1.00 87.94 72 THR A N 1
ATOM 576 C CA . THR A 1 72 ? -15.517 14.811 26.182 1.00 87.94 72 THR A CA 1
ATOM 577 C C . THR A 1 72 ? -15.855 14.376 27.611 1.00 87.94 72 THR A C 1
ATOM 579 O O . THR A 1 72 ? -15.944 15.208 28.514 1.00 87.94 72 THR A O 1
ATOM 582 N N . MET A 1 73 ? -16.016 13.071 27.848 1.00 87.00 73 MET A N 1
ATOM 583 C CA . MET A 1 73 ? -16.229 12.521 29.191 1.00 87.00 73 MET A CA 1
ATOM 584 C C . MET A 1 73 ? -14.989 12.667 30.076 1.00 87.00 73 MET A C 1
ATOM 586 O O . MET A 1 73 ? -15.116 12.992 31.256 1.00 87.00 73 MET A O 1
ATOM 590 N N . LEU A 1 74 ? -13.798 12.459 29.511 1.00 84.19 74 LEU A N 1
ATOM 591 C CA . LEU A 1 74 ? -12.531 12.585 30.222 1.00 84.19 74 LEU A CA 1
ATOM 592 C C . LEU A 1 74 ? -12.285 14.023 30.679 1.00 84.19 74 LEU A C 1
ATOM 594 O O . LEU A 1 74 ? -11.932 14.221 31.835 1.00 84.19 74 LEU A O 1
ATOM 598 N N . LEU A 1 75 ? -12.520 15.020 29.821 1.00 85.00 75 LEU A N 1
ATOM 599 C CA . LEU A 1 75 ? -12.318 16.433 30.162 1.00 85.00 75 LEU A CA 1
ATOM 600 C C . LEU A 1 75 ? -13.206 16.904 31.322 1.00 85.00 75 LEU A C 1
ATOM 602 O O . LEU A 1 75 ? -12.803 17.790 32.073 1.00 85.00 75 LEU A O 1
ATOM 606 N N . LYS A 1 76 ? -14.388 16.297 31.510 1.00 83.25 76 LYS A N 1
ATOM 607 C CA . LYS A 1 76 ? -15.251 16.573 32.673 1.00 83.25 76 LYS A CA 1
ATOM 608 C C . LYS A 1 76 ? -14.629 16.108 33.992 1.00 83.25 76 LYS A C 1
ATOM 610 O O . LYS A 1 76 ? -14.925 16.691 35.028 1.00 83.25 76 LYS A O 1
ATOM 615 N N . GLN A 1 77 ? -13.811 15.056 33.964 1.00 79.19 77 GLN A N 1
ATOM 616 C CA . GLN A 1 77 ? -13.150 14.508 35.153 1.00 79.19 77 GLN A CA 1
ATOM 617 C C . GLN A 1 77 ? -11.732 15.065 35.337 1.00 79.19 77 GLN A C 1
ATOM 619 O O . GLN A 1 77 ? -11.324 15.358 36.456 1.00 79.19 77 GLN A O 1
ATOM 624 N N . GLU A 1 78 ? -10.984 15.227 34.246 1.00 81.44 78 GLU A N 1
ATOM 625 C CA . GLU A 1 78 ? -9.597 15.689 34.227 1.00 81.44 78 GLU A CA 1
ATOM 626 C C . GLU A 1 78 ? -9.383 16.717 33.095 1.00 81.44 78 GLU A C 1
ATOM 628 O O . GLU A 1 78 ? -8.945 16.356 31.998 1.00 81.44 78 GLU A O 1
ATOM 633 N N . PRO A 1 79 ? -9.631 18.016 33.352 1.00 75.88 79 PRO A N 1
ATOM 634 C CA . PRO A 1 79 ? -9.592 19.071 32.330 1.00 75.88 79 PRO A CA 1
ATOM 635 C C . PRO A 1 79 ? -8.224 19.294 31.669 1.00 75.88 79 PRO A C 1
ATOM 637 O O . PRO A 1 79 ? -8.141 19.899 30.606 1.00 75.88 79 PRO A O 1
ATOM 640 N N . GLN A 1 80 ? -7.139 18.838 32.301 1.00 77.31 80 GLN A N 1
ATOM 641 C CA . GLN A 1 80 ? -5.768 19.014 31.807 1.00 77.31 80 GLN A CA 1
ATOM 642 C C . GLN A 1 80 ? -5.273 17.846 30.937 1.00 77.31 80 GLN A C 1
ATOM 644 O O . GLN A 1 80 ? -4.152 17.898 30.429 1.00 77.31 80 GLN A O 1
ATOM 649 N N . ARG A 1 81 ? -6.060 16.772 30.766 1.00 71.69 81 ARG A N 1
ATOM 650 C CA . ARG A 1 81 ? -5.630 15.618 29.964 1.00 71.69 81 ARG A CA 1
ATOM 651 C C . ARG A 1 81 ? -5.817 15.850 28.469 1.00 71.69 81 ARG A C 1
ATOM 653 O O . ARG A 1 81 ? -6.861 16.300 28.010 1.00 71.69 81 ARG A O 1
ATOM 660 N N . GLN A 1 82 ? -4.806 15.448 27.703 1.00 67.12 82 GLN A N 1
ATOM 661 C CA . GLN A 1 82 ? -4.845 15.459 26.243 1.00 67.12 82 GLN A CA 1
ATOM 662 C C . GLN A 1 82 ? -5.629 14.273 25.663 1.00 67.12 82 GLN A C 1
ATOM 664 O O . GLN A 1 82 ? -5.756 13.217 26.285 1.00 67.12 82 GLN A O 1
ATOM 669 N N . HIS A 1 83 ? -6.144 14.492 24.452 1.00 63.53 83 HIS A N 1
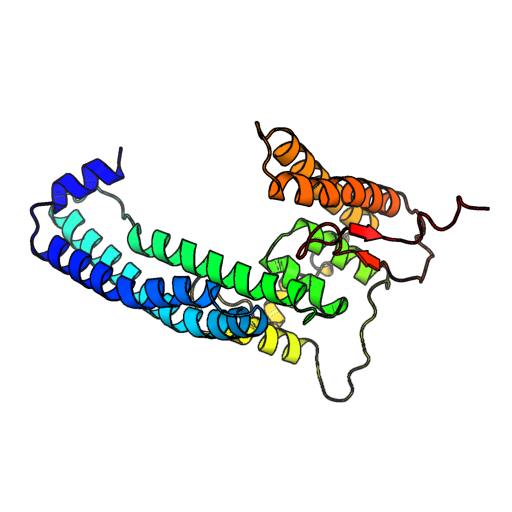ATOM 670 C CA . HIS A 1 83 ? -6.918 13.554 23.640 1.00 63.53 83 HIS A CA 1
ATOM 671 C C . HIS A 1 83 ? -6.168 12.242 23.367 1.00 63.53 83 HIS A C 1
ATOM 673 O O . HIS A 1 83 ? -4.983 12.261 23.033 1.00 63.53 83 HIS A O 1
ATOM 679 N N . LEU A 1 84 ? -6.869 11.105 23.439 1.00 65.94 84 LEU A N 1
ATOM 680 C CA . LEU A 1 84 ? -6.357 9.808 22.995 1.00 65.94 84 LEU A CA 1
ATOM 681 C C . LEU A 1 84 ? -7.292 9.233 21.940 1.00 65.94 84 LEU A C 1
ATOM 683 O O . LEU A 1 84 ? -8.331 8.682 22.274 1.00 65.94 84 LEU A O 1
ATOM 687 N N . ALA A 1 85 ? -6.885 9.350 20.678 1.00 79.50 85 ALA A N 1
ATOM 688 C CA . ALA A 1 85 ? -7.568 8.743 19.540 1.00 79.50 85 ALA A CA 1
ATOM 689 C C . ALA A 1 85 ? -7.224 7.242 19.437 1.00 79.50 85 ALA A C 1
ATOM 691 O O . ALA A 1 85 ? -6.629 6.804 18.449 1.00 79.50 85 ALA A O 1
ATOM 692 N N . CYS A 1 86 ? -7.416 6.467 20.509 1.00 87.25 86 CYS A N 1
ATOM 693 C CA . CYS A 1 86 ? -6.879 5.109 20.573 1.00 87.25 86 CYS A CA 1
ATOM 694 C C . CYS A 1 86 ? -7.651 4.131 19.680 1.00 87.25 86 CYS A C 1
ATOM 696 O O . CYS A 1 86 ? -7.010 3.306 19.022 1.00 87.25 86 CYS A O 1
ATOM 698 N N . LEU A 1 87 ? -8.982 4.241 19.611 1.00 91.81 87 LEU A N 1
ATOM 699 C CA . LEU A 1 87 ? -9.808 3.381 18.765 1.00 91.81 87 LEU A CA 1
ATOM 700 C C . LEU A 1 87 ? -9.622 3.748 17.293 1.00 91.81 87 LEU A C 1
ATOM 702 O O . LEU A 1 87 ? -9.343 2.871 16.477 1.00 91.81 87 LEU A O 1
ATOM 706 N N . GLY A 1 88 ? -9.663 5.042 16.972 1.00 91.81 88 GLY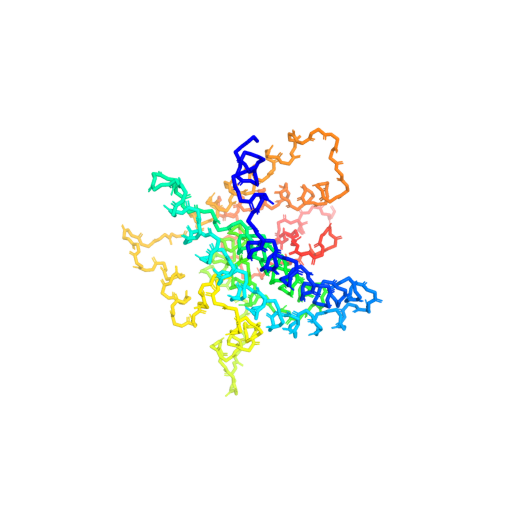 A N 1
ATOM 707 C CA . GLY A 1 88 ? -9.419 5.560 15.631 1.00 91.81 88 GLY A CA 1
ATOM 708 C C . GLY A 1 88 ? -8.031 5.182 15.118 1.00 91.81 88 GLY A C 1
ATOM 709 O O . GLY A 1 88 ? -7.897 4.744 13.979 1.00 91.81 88 GLY A O 1
ATOM 710 N N . THR A 1 89 ? -6.992 5.245 15.958 1.00 91.12 89 THR A N 1
ATOM 711 C CA . THR A 1 89 ? -5.639 4.796 15.569 1.00 91.12 89 THR A CA 1
ATOM 712 C C . THR A 1 89 ? -5.587 3.287 15.318 1.00 91.12 89 THR A C 1
ATOM 714 O O . THR A 1 89 ? -4.900 2.829 14.402 1.00 91.12 89 THR A O 1
ATOM 717 N N . TRP A 1 90 ? -6.298 2.494 16.124 1.00 94.19 90 TRP A N 1
ATOM 718 C CA . TRP A 1 90 ? -6.342 1.042 15.968 1.00 94.19 90 TRP A CA 1
ATOM 719 C C . TRP A 1 90 ? -7.067 0.615 14.686 1.00 94.19 90 TRP A C 1
ATOM 721 O O . TRP A 1 90 ? -6.547 -0.231 13.957 1.00 94.19 90 TRP A O 1
ATOM 731 N N . VAL A 1 91 ? -8.214 1.218 14.363 1.00 95.19 91 VAL A N 1
ATOM 732 C CA . VAL A 1 91 ? -8.912 0.949 13.094 1.00 95.19 91 VAL A CA 1
ATOM 733 C C . VAL A 1 91 ? -8.081 1.439 11.908 1.00 95.19 91 VAL A C 1
ATOM 735 O O . VAL A 1 91 ? -7.928 0.704 10.929 1.00 95.19 91 VAL A O 1
ATOM 738 N N . LEU A 1 92 ? -7.435 2.605 12.026 1.00 91.81 92 LEU A N 1
ATOM 739 C CA . LEU A 1 92 ? -6.591 3.168 10.971 1.00 91.81 92 LEU A CA 1
ATOM 740 C C . LEU A 1 92 ? -5.428 2.236 10.630 1.00 91.81 92 LEU A C 1
ATOM 742 O O . LEU A 1 92 ? -5.103 2.036 9.460 1.00 91.81 92 LEU A O 1
ATOM 746 N N . TYR A 1 93 ? -4.822 1.615 11.642 1.00 92.50 93 TYR A N 1
ATOM 747 C CA . TYR A 1 93 ? -3.794 0.602 11.433 1.00 92.50 93 TYR A CA 1
ATOM 748 C C . TYR A 1 93 ? -4.288 -0.539 10.530 1.00 92.50 93 TYR A C 1
ATOM 750 O O . TYR A 1 93 ? -3.574 -0.944 9.609 1.00 92.50 93 TYR A O 1
ATOM 758 N N . HIS A 1 94 ? -5.507 -1.041 10.749 1.00 94.69 94 HIS A N 1
ATOM 759 C CA . HIS A 1 94 ? -6.077 -2.100 9.914 1.00 94.69 94 HIS A CA 1
ATOM 760 C C . HIS A 1 94 ? -6.448 -1.602 8.518 1.00 94.69 94 HIS A C 1
ATOM 762 O O . HIS A 1 94 ? -6.125 -2.287 7.551 1.00 94.69 94 HIS A O 1
ATOM 768 N N . ASN A 1 95 ? -7.004 -0.393 8.389 1.00 93.00 95 ASN A N 1
ATOM 769 C CA . ASN A 1 95 ? -7.246 0.249 7.091 1.00 93.00 95 ASN A CA 1
ATOM 770 C C . ASN A 1 95 ? -5.970 0.294 6.243 1.00 93.00 95 ASN A C 1
ATOM 772 O O . ASN A 1 95 ? -5.930 -0.238 5.133 1.00 93.00 95 ASN A O 1
ATOM 776 N N . LEU A 1 96 ? -4.879 0.820 6.805 1.00 91.62 96 LEU A N 1
ATOM 777 C CA . LEU A 1 96 ? -3.584 0.886 6.127 1.00 91.62 96 LEU A CA 1
ATOM 778 C C . LEU A 1 96 ? -3.067 -0.504 5.731 1.00 91.62 96 LEU A C 1
ATOM 780 O O . LEU A 1 96 ? -2.525 -0.691 4.640 1.00 91.62 96 LEU A O 1
ATOM 784 N N . ARG A 1 97 ? -3.245 -1.507 6.599 1.00 92.50 97 ARG A N 1
ATOM 785 C CA . ARG A 1 97 ? -2.857 -2.894 6.311 1.00 92.50 97 ARG A CA 1
ATOM 786 C C . ARG A 1 97 ? -3.659 -3.482 5.150 1.00 92.50 97 ARG A C 1
ATOM 788 O O . ARG A 1 97 ? -3.051 -4.124 4.294 1.00 92.50 97 ARG A O 1
ATOM 795 N N . ILE A 1 98 ? -4.970 -3.250 5.100 1.00 94.44 98 ILE A N 1
ATOM 796 C CA . ILE A 1 98 ? -5.857 -3.711 4.022 1.00 94.44 98 ILE A CA 1
ATOM 797 C C . ILE A 1 98 ? -5.488 -3.018 2.705 1.00 94.44 98 ILE A C 1
ATOM 799 O O . ILE A 1 98 ? -5.300 -3.699 1.699 1.00 94.44 98 ILE A O 1
ATOM 803 N N . MET A 1 99 ? -5.281 -1.695 2.715 1.00 92.75 99 MET A N 1
ATOM 804 C CA . MET A 1 99 ? -4.844 -0.933 1.535 1.00 92.75 99 MET A CA 1
ATOM 805 C C . MET A 1 99 ? -3.529 -1.481 0.965 1.00 92.75 99 MET A C 1
ATOM 807 O O . MET A 1 99 ? -3.422 -1.745 -0.234 1.00 92.75 99 MET A O 1
ATOM 811 N N . ILE A 1 100 ? -2.533 -1.718 1.828 1.00 90.69 100 ILE A N 1
ATOM 812 C CA . ILE A 1 100 ? -1.247 -2.301 1.421 1.00 90.69 100 ILE A CA 1
ATOM 813 C C . ILE A 1 100 ? -1.452 -3.708 0.848 1.00 90.69 100 ILE A C 1
ATOM 815 O O . ILE A 1 100 ? -0.891 -4.020 -0.199 1.00 90.69 100 ILE A O 1
ATOM 819 N N . GLN A 1 101 ? -2.256 -4.560 1.490 1.00 92.19 101 GLN A N 1
ATOM 820 C CA . GLN A 1 101 ? -2.542 -5.907 0.986 1.00 92.19 101 GLN A CA 1
ATOM 821 C C . GLN A 1 101 ? -3.230 -5.882 -0.385 1.00 92.19 101 GLN A C 1
ATOM 823 O O . GLN A 1 101 ? -2.842 -6.651 -1.265 1.00 92.19 101 GLN A O 1
ATOM 828 N N . TYR A 1 102 ? -4.194 -4.981 -0.594 1.00 94.38 102 TYR A N 1
ATOM 829 C CA . TYR A 1 102 ? -4.867 -4.807 -1.879 1.00 94.38 102 TYR A CA 1
ATOM 830 C C . TYR A 1 102 ? -3.872 -4.433 -2.987 1.00 94.38 102 TYR A C 1
ATOM 832 O O . TYR A 1 102 ? -3.845 -5.098 -4.026 1.00 94.38 102 TYR A O 1
ATOM 840 N N . LEU A 1 103 ? -2.990 -3.450 -2.754 1.00 91.81 103 LEU A N 1
ATOM 841 C CA . LEU A 1 103 ? -1.957 -3.073 -3.731 1.00 91.81 103 LEU A CA 1
ATOM 842 C C . LEU A 1 103 ? -0.981 -4.217 -3.992 1.00 91.81 103 LEU A C 1
ATOM 844 O O . LEU A 1 103 ? -0.706 -4.563 -5.136 1.00 91.81 103 LEU A O 1
ATOM 848 N N . LEU A 1 104 ? -0.477 -4.858 -2.941 1.00 90.81 104 LEU A N 1
ATOM 849 C CA . LEU A 1 104 ? 0.499 -5.933 -3.092 1.00 90.81 104 LEU A CA 1
ATOM 850 C C . LEU A 1 104 ? -0.078 -7.156 -3.817 1.00 90.81 104 LEU A C 1
ATOM 852 O O . LEU A 1 104 ? 0.627 -7.788 -4.604 1.00 90.81 104 LEU A O 1
ATOM 856 N N . SER A 1 105 ? -1.366 -7.450 -3.629 1.00 92.94 105 SER A N 1
ATOM 857 C CA . SER A 1 105 ? -2.044 -8.532 -4.349 1.00 92.94 105 SER A CA 1
ATOM 858 C C . SER A 1 105 ? -2.069 -8.324 -5.867 1.00 92.94 105 SER A C 1
ATOM 860 O O . SER A 1 105 ? -2.110 -9.300 -6.608 1.00 92.94 105 SER A O 1
ATOM 862 N N . GLY A 1 106 ? -1.992 -7.077 -6.347 1.00 92.12 106 GLY A N 1
ATOM 863 C CA . GLY A 1 106 ? -1.911 -6.795 -7.777 1.00 92.12 106 GLY A CA 1
ATOM 864 C C . GLY A 1 106 ? -0.593 -7.237 -8.415 1.00 92.12 106 GLY A C 1
ATOM 865 O O . GLY A 1 106 ? -0.615 -7.672 -9.560 1.00 92.12 106 GLY A O 1
ATOM 866 N N . PHE A 1 107 ? 0.525 -7.219 -7.679 1.00 89.69 107 PHE A N 1
ATOM 867 C CA . PHE A 1 107 ? 1.787 -7.799 -8.162 1.00 89.69 107 PHE A CA 1
ATOM 868 C C . PHE A 1 107 ? 1.724 -9.325 -8.208 1.00 89.69 107 PHE A C 1
ATOM 870 O O . PHE A 1 107 ? 2.108 -9.922 -9.205 1.00 89.69 107 PHE A O 1
ATOM 877 N N . GLU A 1 108 ? 1.195 -9.955 -7.154 1.00 89.94 108 GLU A N 1
ATOM 878 C CA . GLU A 1 108 ? 1.068 -11.420 -7.074 1.00 89.94 108 GLU A CA 1
ATOM 879 C C . GLU A 1 108 ? 0.139 -11.994 -8.156 1.00 89.94 108 GLU A C 1
ATOM 881 O O . GLU A 1 108 ? 0.301 -13.140 -8.561 1.00 89.94 108 GLU A O 1
ATOM 886 N N . LEU A 1 109 ? -0.821 -11.196 -8.625 1.00 91.88 109 LEU A N 1
ATOM 887 C CA . LEU A 1 109 ? -1.757 -11.543 -9.694 1.00 91.88 109 LEU A CA 1
ATOM 888 C C . LEU A 1 109 ? -1.348 -10.982 -11.068 1.00 91.88 109 LEU A C 1
ATOM 890 O O . LEU A 1 109 ? -2.140 -11.074 -12.002 1.00 91.88 109 LEU A O 1
ATOM 894 N N . GLU A 1 110 ? -0.162 -10.372 -11.182 1.00 91.25 110 GLU A N 1
ATOM 895 C CA . GLU A 1 110 ? 0.370 -9.787 -12.425 1.00 91.25 110 GLU A CA 1
ATOM 896 C C . GLU A 1 110 ? -0.583 -8.774 -13.099 1.00 91.25 110 GLU A C 1
ATOM 898 O O . GLU A 1 110 ? -0.667 -8.659 -14.319 1.00 91.25 110 GLU A O 1
ATOM 903 N N . LEU A 1 111 ? -1.315 -8.001 -12.291 1.00 91.12 111 LEU A N 1
ATOM 904 C CA . LEU A 1 111 ? -2.321 -7.035 -12.757 1.00 91.12 111 LEU A CA 1
ATOM 905 C C . LEU A 1 111 ? -1.735 -5.673 -13.141 1.00 91.12 111 LEU A C 1
ATOM 907 O O . LEU A 1 111 ? -2.461 -4.810 -13.638 1.00 91.12 111 LEU A O 1
ATOM 911 N N . TYR A 1 112 ? -0.452 -5.455 -12.858 1.00 90.12 112 TYR A N 1
ATOM 912 C CA . TYR A 1 112 ? 0.237 -4.199 -13.117 1.00 90.12 112 TYR A CA 1
ATOM 913 C C . TYR A 1 112 ? 1.247 -4.369 -14.239 1.00 90.12 112 TYR A C 1
ATOM 915 O O . TYR A 1 112 ? 2.091 -5.261 -14.207 1.00 90.12 112 TYR A O 1
ATOM 923 N N . SER A 1 113 ? 1.208 -3.455 -15.201 1.00 86.88 113 SER A N 1
ATOM 924 C CA . SER A 1 113 ? 2.284 -3.320 -16.181 1.00 86.88 113 SER A CA 1
ATOM 925 C C . SER A 1 113 ? 3.460 -2.519 -15.609 1.00 86.88 113 SER A C 1
ATOM 927 O O . SER A 1 113 ? 3.289 -1.703 -14.708 1.00 86.88 113 SER A O 1
ATOM 929 N N . MET A 1 114 ? 4.660 -2.674 -16.183 1.00 82.62 114 MET A N 1
ATOM 930 C CA . MET A 1 114 ? 5.889 -1.980 -15.743 1.00 82.62 114 MET A CA 1
ATOM 931 C C . MET A 1 114 ? 5.721 -0.459 -15.585 1.00 82.62 114 MET A C 1
ATOM 933 O O . MET A 1 114 ? 6.226 0.130 -14.633 1.00 82.62 114 MET A O 1
ATOM 937 N N . HIS A 1 115 ? 5.002 0.184 -16.507 1.00 81.88 115 HIS A N 1
ATOM 938 C CA . HIS A 1 115 ? 4.760 1.628 -16.471 1.00 81.88 115 HIS A CA 1
ATOM 939 C C . HIS A 1 115 ? 3.803 2.060 -15.350 1.00 81.88 115 HIS A C 1
ATOM 941 O O . HIS A 1 115 ? 3.682 3.248 -15.096 1.00 81.88 115 HIS A O 1
ATOM 947 N N . GLU A 1 116 ? 3.135 1.122 -14.677 1.00 84.19 116 GLU A N 1
ATOM 948 C CA . GLU A 1 116 ? 2.261 1.387 -13.531 1.00 84.19 116 GLU A CA 1
ATOM 949 C C . GLU A 1 116 ? 3.014 1.274 -12.195 1.00 84.19 116 GLU A C 1
ATOM 951 O O . GLU A 1 116 ? 2.583 1.807 -11.175 1.00 84.19 116 GLU A O 1
ATOM 956 N N . TYR A 1 117 ? 4.170 0.601 -12.177 1.00 84.38 117 TYR A N 1
ATOM 957 C CA . TYR A 1 117 ? 4.898 0.284 -10.945 1.00 84.38 117 TYR A CA 1
ATOM 958 C C . TYR A 1 117 ? 5.286 1.525 -10.143 1.00 84.38 117 TYR A C 1
ATOM 960 O O . TYR A 1 117 ? 5.317 1.466 -8.916 1.00 84.38 117 TYR A O 1
ATOM 968 N N . TYR A 1 118 ? 5.572 2.648 -10.804 1.00 79.19 118 TYR A N 1
ATOM 969 C CA . TYR A 1 118 ? 6.052 3.842 -10.118 1.00 79.19 118 TYR A CA 1
ATOM 970 C C . TYR A 1 118 ? 4.986 4.442 -9.184 1.00 79.19 118 TYR A C 1
ATOM 972 O O . TYR A 1 118 ? 5.280 4.645 -8.009 1.00 79.19 118 TYR A O 1
ATOM 980 N N . TYR A 1 119 ? 3.732 4.628 -9.617 1.00 80.25 119 TYR A N 1
ATOM 981 C CA . TYR A 1 119 ? 2.682 5.116 -8.711 1.00 80.25 119 TYR A CA 1
ATOM 982 C C . TYR A 1 119 ? 2.232 4.067 -7.687 1.00 80.25 119 TYR A C 1
ATOM 984 O O . TYR A 1 119 ? 1.896 4.431 -6.561 1.00 80.25 119 TYR A O 1
ATOM 992 N N . ILE A 1 120 ? 2.296 2.768 -8.008 1.00 80.62 120 ILE A N 1
ATOM 993 C CA . ILE A 1 120 ? 2.000 1.713 -7.023 1.00 80.62 120 ILE A CA 1
ATOM 994 C C . ILE A 1 120 ? 3.065 1.690 -5.913 1.00 80.62 120 ILE A C 1
ATOM 996 O O . ILE A 1 120 ? 2.737 1.679 -4.724 1.00 80.62 120 ILE A O 1
ATOM 1000 N N . TYR A 1 121 ? 4.354 1.736 -6.267 1.00 80.00 121 TYR A N 1
ATOM 1001 C CA . TYR A 1 121 ? 5.438 1.771 -5.283 1.00 80.00 121 TYR A CA 1
ATOM 1002 C C . TYR A 1 121 ? 5.524 3.100 -4.534 1.00 80.00 121 TYR A C 1
ATOM 1004 O O . TYR A 1 121 ? 5.956 3.087 -3.381 1.00 80.00 121 TYR A O 1
ATOM 1012 N N . CYS A 1 122 ? 5.065 4.213 -5.119 1.00 70.44 122 CYS A N 1
ATOM 1013 C CA . CYS A 1 122 ? 4.965 5.496 -4.419 1.00 70.44 122 CYS A CA 1
ATOM 1014 C C . CYS A 1 122 ? 4.142 5.395 -3.134 1.00 70.44 122 CYS A C 1
ATOM 1016 O O . CYS A 1 122 ? 4.511 5.979 -2.119 1.00 70.44 122 CYS A O 1
ATOM 1018 N N . LEU A 1 123 ? 3.057 4.622 -3.170 1.00 61.06 123 LEU A N 1
ATOM 1019 C CA . LEU A 1 123 ? 2.173 4.447 -2.022 1.00 61.06 123 LEU A CA 1
ATOM 1020 C C . LEU A 1 123 ? 2.660 3.372 -1.048 1.00 61.06 123 LEU A C 1
ATOM 1022 O O . LEU A 1 123 ? 2.422 3.483 0.151 1.00 61.06 123 LEU A O 1
ATOM 1026 N N . VAL A 1 124 ? 3.354 2.334 -1.532 1.00 60.06 124 VAL A N 1
ATOM 1027 C CA . VAL A 1 124 ? 3.725 1.185 -0.688 1.00 60.06 124 VAL A CA 1
ATOM 1028 C C . VAL A 1 124 ? 5.139 1.297 -0.102 1.00 60.06 124 VAL A C 1
ATOM 1030 O O . VAL A 1 124 ? 5.304 0.985 1.079 1.00 60.06 124 VAL A O 1
ATOM 1033 N N . LYS A 1 125 ? 6.165 1.711 -0.874 1.00 62.06 125 LYS A N 1
ATOM 1034 C CA . LYS A 1 125 ? 7.583 1.807 -0.439 1.00 62.06 125 LYS A CA 1
ATOM 1035 C C . LYS A 1 125 ? 8.443 2.706 -1.360 1.00 62.06 125 LYS A C 1
ATOM 1037 O O . LYS A 1 125 ? 8.750 2.335 -2.492 1.00 62.06 125 LYS A O 1
ATOM 1042 N N . TYR A 1 126 ? 8.985 3.796 -0.807 1.00 55.97 126 TYR A N 1
ATOM 1043 C CA . TYR A 1 126 ? 9.804 4.806 -1.507 1.00 55.97 126 TYR A CA 1
ATOM 1044 C C . TYR A 1 126 ? 11.042 4.286 -2.276 1.00 55.97 126 TYR A C 1
ATOM 1046 O O . TYR A 1 126 ? 11.399 4.860 -3.300 1.00 55.97 126 TYR A O 1
ATOM 1054 N N . GLY A 1 127 ? 11.705 3.205 -1.843 1.00 51.12 127 GLY A N 1
ATOM 1055 C CA . GLY A 1 127 ? 12.957 2.746 -2.475 1.00 51.12 127 GLY A CA 1
ATOM 1056 C C . GLY A 1 127 ? 12.808 2.302 -3.940 1.00 51.12 127 GLY A C 1
ATOM 1057 O O . GLY A 1 127 ? 13.610 2.690 -4.786 1.00 51.12 127 GLY A O 1
ATOM 1058 N N . ASN A 1 128 ? 11.748 1.549 -4.257 1.00 61.50 128 ASN A N 1
ATOM 1059 C CA . ASN A 1 128 ? 11.476 1.088 -5.625 1.00 61.50 128 ASN A CA 1
ATOM 1060 C C . ASN A 1 128 ? 10.935 2.213 -6.519 1.00 61.50 128 ASN A C 1
ATOM 1062 O O . ASN A 1 128 ? 11.177 2.203 -7.725 1.00 61.50 128 ASN A O 1
ATOM 1066 N N . LEU A 1 129 ? 10.250 3.203 -5.932 1.00 72.50 129 LEU A N 1
ATOM 1067 C CA . LEU A 1 129 ? 9.785 4.397 -6.640 1.00 72.50 129 LEU A CA 1
ATOM 1068 C C . LEU A 1 129 ? 10.963 5.150 -7.268 1.00 72.50 129 LEU A C 1
ATOM 1070 O O . LEU A 1 129 ? 10.941 5.422 -8.463 1.00 72.50 129 LEU A O 1
ATOM 1074 N N . VAL A 1 130 ? 12.001 5.458 -6.482 1.00 72.12 130 VAL A N 1
ATOM 1075 C CA . VAL A 1 130 ? 13.136 6.270 -6.958 1.00 72.12 130 VAL A CA 1
ATOM 1076 C C . VAL A 1 130 ? 13.843 5.595 -8.137 1.00 72.12 130 VAL A C 1
ATOM 1078 O O . VAL A 1 130 ? 14.187 6.251 -9.119 1.00 72.12 130 VAL A O 1
ATOM 1081 N N . THR A 1 131 ? 14.006 4.271 -8.085 1.00 73.62 131 THR A N 1
ATOM 1082 C CA . THR A 1 131 ? 14.569 3.509 -9.205 1.00 73.62 131 THR A CA 1
ATOM 1083 C C . THR A 1 131 ? 13.669 3.535 -10.439 1.00 73.62 131 THR A C 1
ATOM 1085 O O . THR A 1 131 ? 14.171 3.657 -11.553 1.00 73.62 131 THR A O 1
ATOM 1088 N N . MET A 1 132 ? 12.348 3.455 -10.261 1.00 79.00 132 MET A N 1
ATOM 1089 C CA . MET A 1 132 ? 11.412 3.507 -11.382 1.00 79.00 132 MET A CA 1
ATOM 1090 C C . MET A 1 132 ? 11.399 4.867 -12.076 1.00 79.00 132 MET A C 1
ATOM 1092 O O . MET A 1 132 ? 11.380 4.913 -13.303 1.00 79.00 132 MET A O 1
ATOM 1096 N N . VAL A 1 133 ? 11.490 5.957 -11.310 1.00 78.88 133 VAL A N 1
ATOM 1097 C CA . VAL A 1 133 ? 11.611 7.317 -11.854 1.00 78.88 133 VAL A CA 1
ATOM 1098 C C . VAL A 1 133 ? 12.912 7.470 -12.646 1.00 78.88 133 VAL A C 1
ATOM 1100 O O . VAL A 1 133 ? 12.890 7.968 -13.768 1.00 78.88 133 VAL A O 1
ATOM 1103 N N . ALA A 1 134 ? 14.036 6.973 -12.121 1.00 78.00 134 ALA A N 1
ATOM 1104 C CA . ALA A 1 134 ? 15.318 7.018 -12.825 1.00 78.00 134 ALA A CA 1
ATOM 1105 C C . ALA A 1 134 ? 15.296 6.226 -14.148 1.00 78.00 134 ALA A C 1
ATOM 1107 O O . ALA A 1 134 ? 15.823 6.690 -15.159 1.00 78.00 134 ALA A O 1
ATOM 1108 N N . PHE A 1 135 ? 14.639 5.060 -14.172 1.00 82.06 135 PHE A N 1
ATOM 1109 C CA . PHE A 1 135 ? 14.452 4.298 -15.408 1.00 82.06 135 PHE A CA 1
ATOM 1110 C C . PHE A 1 135 ? 13.540 5.001 -16.416 1.00 82.06 135 PHE A C 1
ATOM 1112 O O . PHE A 1 135 ? 13.790 4.894 -17.616 1.00 82.06 135 PHE A O 1
ATOM 1119 N N . ASP A 1 136 ? 12.501 5.704 -15.960 1.00 82.44 136 ASP A N 1
ATOM 1120 C CA . ASP A 1 136 ? 11.638 6.486 -16.849 1.00 82.44 136 ASP A CA 1
ATOM 1121 C C . ASP A 1 136 ? 12.411 7.643 -17.496 1.00 82.44 136 ASP A C 1
ATOM 1123 O O . ASP A 1 136 ? 12.337 7.825 -18.710 1.00 82.44 136 ASP A O 1
ATOM 1127 N N . MET A 1 137 ? 13.235 8.353 -16.713 1.00 80.00 137 MET A N 1
ATOM 1128 C CA . MET A 1 137 ? 14.116 9.420 -17.211 1.00 80.00 137 MET A CA 1
ATOM 1129 C C . MET A 1 137 ? 15.128 8.922 -18.247 1.00 80.00 137 MET A C 1
ATOM 1131 O O . MET A 1 137 ? 15.392 9.608 -19.230 1.00 80.00 137 MET A O 1
ATOM 1135 N N . ASP A 1 138 ? 15.668 7.719 -18.051 1.00 79.94 138 ASP A N 1
ATOM 1136 C CA . ASP A 1 138 ? 16.571 7.072 -19.009 1.00 79.94 138 ASP A CA 1
ATOM 1137 C C . ASP A 1 138 ? 15.833 6.494 -20.241 1.00 79.94 138 ASP A C 1
ATOM 1139 O O . ASP A 1 138 ? 16.459 5.864 -21.095 1.00 79.94 138 ASP A O 1
ATOM 1143 N N . GLY A 1 139 ? 14.505 6.638 -20.338 1.00 77.94 139 GLY A N 1
ATOM 1144 C CA . GLY A 1 139 ? 13.702 6.090 -21.437 1.00 77.94 139 GLY A CA 1
ATOM 1145 C C . GLY A 1 139 ? 13.618 4.559 -21.447 1.00 77.94 139 GLY A C 1
ATOM 1146 O O . GLY A 1 139 ? 13.318 3.956 -22.478 1.00 77.94 139 GLY A O 1
ATOM 1147 N N . LYS A 1 140 ? 13.895 3.911 -20.308 1.00 79.50 140 LYS A N 1
ATOM 1148 C CA . LYS A 1 140 ? 13.931 2.446 -20.163 1.00 79.50 140 LYS A CA 1
ATOM 1149 C C . LYS A 1 140 ? 12.569 1.841 -19.812 1.00 79.50 140 LYS A C 1
ATOM 1151 O O . LYS A 1 140 ? 12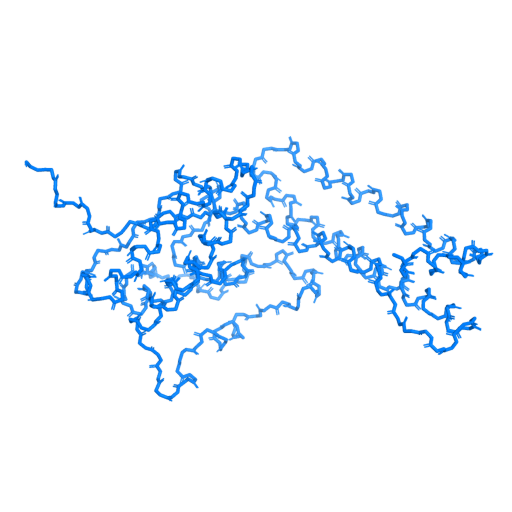.408 0.623 -19.880 1.00 79.50 140 LYS A O 1
ATOM 1156 N N . VAL A 1 141 ? 11.584 2.667 -19.454 1.00 78.25 141 VAL A N 1
ATOM 1157 C CA . VAL A 1 141 ? 10.199 2.245 -19.203 1.00 78.25 141 VAL A CA 1
ATOM 1158 C C . VAL A 1 141 ? 9.401 2.296 -20.500 1.00 78.25 141 VAL A C 1
ATOM 1160 O O . VAL A 1 141 ? 9.199 3.354 -21.093 1.00 78.25 141 VAL A O 1
ATOM 1163 N N . ARG A 1 142 ? 8.910 1.137 -20.949 1.00 74.38 142 ARG A N 1
ATOM 1164 C CA . ARG A 1 142 ? 8.034 1.065 -22.124 1.00 74.38 142 ARG A CA 1
ATOM 1165 C C . ARG A 1 142 ? 6.643 1.587 -21.766 1.00 74.38 142 ARG A C 1
ATOM 1167 O O . ARG A 1 142 ? 5.922 0.952 -20.998 1.00 74.38 142 ARG A O 1
ATOM 1174 N N . LYS A 1 143 ? 6.256 2.713 -22.366 1.00 74.94 143 LYS A N 1
ATOM 1175 C CA . LYS A 1 143 ? 4.900 3.270 -22.287 1.00 74.94 143 LYS A CA 1
ATOM 1176 C C . LYS A 1 143 ? 4.106 2.826 -23.520 1.00 74.94 143 LYS A C 1
ATOM 1178 O O . LYS A 1 143 ? 4.546 3.109 -24.637 1.00 74.94 143 LYS A O 1
ATOM 1183 N N . PRO A 1 144 ? 2.980 2.112 -23.360 1.00 73.88 144 PRO A N 1
ATOM 1184 C CA . PRO A 1 144 ? 2.121 1.799 -24.494 1.00 73.88 144 PRO A CA 1
ATOM 1185 C C . PRO A 1 144 ? 1.600 3.092 -25.132 1.00 73.88 144 PRO A C 1
ATOM 1187 O O . PRO A 1 144 ? 1.358 4.081 -24.439 1.00 73.88 144 PRO A O 1
ATOM 1190 N N . LYS A 1 145 ? 1.421 3.089 -26.456 1.00 70.06 145 LYS A N 1
ATOM 1191 C CA . LYS A 1 145 ? 0.634 4.127 -27.129 1.00 70.06 145 LYS A CA 1
ATOM 1192 C C . LYS A 1 145 ? -0.832 3.763 -26.943 1.00 70.06 145 LYS A C 1
ATOM 1194 O O . LYS A 1 145 ? -1.287 2.771 -27.501 1.00 70.06 145 LYS A O 1
ATOM 1199 N N . PHE A 1 146 ? -1.534 4.523 -26.116 1.00 69.62 146 PHE A N 1
ATOM 1200 C CA . PHE A 1 146 ? -2.951 4.303 -25.863 1.00 69.62 146 PHE A CA 1
ATOM 1201 C C . PHE A 1 146 ? -3.767 5.205 -26.788 1.00 69.62 146 PHE A C 1
ATOM 1203 O O . PHE A 1 146 ? -3.631 6.422 -26.729 1.00 69.62 146 PHE A O 1
ATOM 1210 N N . GLU A 1 147 ? -4.587 4.607 -27.651 1.00 73.00 147 GLU A N 1
ATOM 1211 C CA . GLU A 1 147 ? -5.510 5.346 -28.528 1.00 73.00 147 GLU A CA 1
ATOM 1212 C C . GLU A 1 147 ? -6.867 5.610 -27.852 1.00 73.00 147 GLU A C 1
ATOM 1214 O O . GLU A 1 147 ? -7.546 6.572 -28.195 1.00 73.00 147 GLU A O 1
ATOM 1219 N N . LEU A 1 148 ? -7.250 4.781 -26.872 1.00 75.81 148 LEU A N 1
ATOM 1220 C CA . LEU A 1 148 ? -8.576 4.780 -26.234 1.00 75.81 148 LEU A CA 1
ATOM 1221 C C . LEU A 1 148 ? -8.530 4.939 -24.703 1.00 75.81 148 LEU A C 1
ATOM 1223 O O . LEU A 1 148 ? -9.541 4.752 -24.035 1.00 75.81 148 LEU A O 1
ATOM 1227 N N . ASP A 1 149 ? -7.361 5.231 -24.132 1.00 78.88 149 ASP A N 1
ATOM 1228 C CA . ASP A 1 149 ? -7.156 5.284 -22.680 1.00 78.88 149 ASP A CA 1
ATOM 1229 C C . ASP A 1 149 ? -6.066 6.306 -22.316 1.00 78.88 149 ASP A C 1
ATOM 1231 O O . ASP A 1 149 ? -5.269 6.716 -23.161 1.00 78.88 149 ASP A O 1
ATOM 1235 N N . SER A 1 150 ? -6.003 6.711 -21.049 1.00 86.75 150 SER A N 1
ATOM 1236 C CA . SER A 1 150 ? -4.976 7.606 -20.524 1.00 86.75 150 SER A CA 1
ATOM 1237 C C . SER A 1 150 ? -4.386 7.086 -19.214 1.00 86.75 150 SER A C 1
ATOM 1239 O O . SER A 1 150 ? -4.978 6.285 -18.494 1.00 86.75 150 SER A O 1
ATOM 1241 N N . GLU A 1 151 ? -3.185 7.559 -18.883 1.00 88.12 151 GLU A N 1
ATOM 1242 C CA . GLU A 1 151 ? -2.558 7.264 -17.589 1.00 88.12 151 GLU A CA 1
ATOM 1243 C C . GLU A 1 151 ? -3.445 7.673 -16.406 1.00 88.12 151 GLU A C 1
ATOM 1245 O O . GLU A 1 151 ? -3.503 6.952 -15.411 1.00 88.12 151 GLU A O 1
ATOM 1250 N N . GLN A 1 152 ? -4.187 8.773 -16.554 1.00 90.31 152 GLN A N 1
ATOM 1251 C CA . GLN A 1 152 ? -5.117 9.260 -15.545 1.00 90.31 152 GLN A CA 1
ATOM 1252 C C . GLN A 1 152 ? -6.242 8.259 -15.263 1.00 90.31 152 GLN A C 1
ATOM 1254 O O . GLN A 1 152 ? -6.453 7.896 -14.110 1.00 90.31 152 GLN A O 1
ATOM 1259 N N . VAL A 1 153 ? -6.925 7.776 -16.305 1.00 90.12 153 VAL A N 1
ATOM 1260 C CA . VAL A 1 153 ? -8.053 6.839 -16.159 1.00 90.12 153 VAL A CA 1
ATOM 1261 C C . VAL A 1 153 ? -7.593 5.541 -15.495 1.00 90.12 153 VAL A C 1
ATOM 1263 O O . VAL A 1 153 ? -8.256 5.030 -14.590 1.00 90.12 153 VAL A O 1
ATOM 1266 N N . ARG A 1 154 ? -6.413 5.029 -15.873 1.00 90.44 154 ARG A N 1
ATOM 1267 C CA . ARG A 1 154 ? -5.824 3.859 -15.207 1.00 90.44 154 ARG A CA 1
ATOM 1268 C C . ARG A 1 154 ? -5.517 4.135 -13.747 1.00 90.44 154 ARG A C 1
ATOM 1270 O O . ARG A 1 154 ? -5.914 3.336 -12.905 1.00 90.44 154 ARG A O 1
ATOM 1277 N N . TYR A 1 155 ? -4.843 5.241 -13.439 1.00 90.50 155 TYR A N 1
ATOM 1278 C CA . TYR A 1 155 ? -4.545 5.630 -12.062 1.00 90.50 155 TYR A CA 1
ATOM 1279 C C . TYR A 1 155 ? -5.830 5.657 -11.220 1.00 90.50 155 TYR A C 1
ATOM 1281 O O . TYR A 1 155 ? -5.923 4.969 -10.204 1.00 90.50 155 TYR A O 1
ATOM 1289 N N . GLU A 1 156 ? -6.857 6.360 -11.692 1.00 91.88 156 GLU A N 1
ATOM 1290 C CA . GLU A 1 156 ? -8.147 6.483 -11.010 1.00 91.88 156 GLU A CA 1
ATOM 1291 C C . GLU A 1 156 ? -8.811 5.118 -10.793 1.00 91.88 156 GLU A C 1
ATOM 1293 O O . GLU A 1 156 ? -9.220 4.804 -9.678 1.00 91.88 156 GLU A O 1
ATOM 1298 N N . HIS A 1 157 ? -8.829 4.242 -11.801 1.00 91.06 157 HIS A N 1
ATOM 1299 C CA . HIS A 1 157 ? -9.395 2.898 -11.659 1.00 91.06 157 HIS A CA 1
ATOM 1300 C C . HIS A 1 157 ? -8.591 2.007 -10.694 1.00 91.06 157 HIS A C 1
ATOM 1302 O O . HIS A 1 157 ? -9.149 1.146 -10.008 1.00 91.06 157 HIS A O 1
ATOM 1308 N N . ARG A 1 158 ? -7.261 2.148 -10.640 1.00 91.44 158 ARG A N 1
ATOM 1309 C CA . ARG A 1 158 ? -6.401 1.344 -9.752 1.00 91.44 158 ARG A CA 1
ATOM 1310 C C . ARG A 1 158 ? -6.592 1.720 -8.284 1.00 91.44 158 ARG A C 1
ATOM 1312 O O . ARG A 1 158 ? -6.535 0.826 -7.438 1.00 91.44 158 ARG A O 1
ATOM 1319 N N . PHE A 1 159 ? -6.851 2.998 -8.014 1.00 91.94 159 PHE A N 1
ATOM 1320 C CA . PHE A 1 159 ? -7.043 3.547 -6.671 1.00 91.94 159 PHE A CA 1
ATOM 1321 C C . PHE A 1 159 ? -8.510 3.743 -6.272 1.00 91.94 159 PHE A C 1
ATOM 1323 O O . PHE A 1 159 ? -8.766 4.064 -5.118 1.00 91.94 159 PHE A O 1
ATOM 1330 N N . ALA A 1 160 ? -9.469 3.474 -7.165 1.00 92.56 160 ALA A N 1
ATOM 1331 C CA . ALA A 1 160 ? -10.902 3.622 -6.900 1.00 92.56 160 ALA A CA 1
ATOM 1332 C C . ALA A 1 160 ? -11.389 2.977 -5.584 1.00 92.56 160 ALA A C 1
ATOM 1334 O O . ALA A 1 160 ? -12.166 3.624 -4.884 1.00 92.56 160 ALA A O 1
ATOM 1335 N N . PRO A 1 161 ? -10.917 1.780 -5.166 1.00 92.38 161 PRO A N 1
ATOM 1336 C CA . PRO A 1 161 ? -11.332 1.197 -3.884 1.00 92.38 161 PRO A CA 1
ATOM 1337 C C . PRO A 1 161 ? -10.906 1.990 -2.645 1.00 92.38 161 PRO A C 1
ATOM 1339 O O . PRO A 1 161 ? -11.355 1.686 -1.547 1.00 92.38 161 PRO A O 1
ATOM 1342 N N . PHE A 1 162 ? -10.021 2.980 -2.787 1.00 92.44 162 PHE A N 1
ATOM 1343 C CA . PHE A 1 162 ? -9.570 3.830 -1.683 1.00 92.44 162 PHE A CA 1
ATOM 1344 C C . PHE A 1 162 ? -10.423 5.083 -1.524 1.00 92.44 162 PHE A C 1
ATOM 1346 O O . PHE A 1 162 ? -10.276 5.773 -0.525 1.00 92.44 162 PHE A O 1
ATOM 1353 N N . ASN A 1 163 ? -11.333 5.364 -2.461 1.00 91.50 163 ASN A N 1
ATOM 1354 C CA . ASN A 1 163 ? -12.190 6.550 -2.410 1.00 91.50 163 ASN A CA 1
ATOM 1355 C C . ASN A 1 163 ? -13.131 6.560 -1.197 1.00 91.50 163 ASN A C 1
ATOM 1357 O O . ASN A 1 163 ? -13.611 7.621 -0.813 1.00 91.50 163 ASN A O 1
ATOM 1361 N N . SER A 1 164 ? -13.407 5.393 -0.609 1.00 88.94 164 SER A N 1
ATOM 1362 C CA . SER A 1 164 ? -14.190 5.273 0.621 1.00 88.94 164 SER A CA 1
ATOM 1363 C C . SER A 1 164 ? -13.392 5.634 1.875 1.00 88.94 164 SER A C 1
ATOM 1365 O O . SER A 1 164 ? -13.986 5.984 2.890 1.00 88.94 164 SER A O 1
ATOM 1367 N N . VAL A 1 165 ? -12.058 5.580 1.821 1.00 88.62 165 VAL A N 1
ATOM 1368 C CA . VAL A 1 165 ? -11.176 5.838 2.961 1.00 88.62 165 VAL A CA 1
ATOM 1369 C C . VAL A 1 165 ? -10.741 7.303 2.959 1.00 88.62 165 VAL A C 1
ATOM 1371 O O . VAL A 1 165 ? -10.156 7.795 1.999 1.00 88.62 165 VAL A O 1
ATOM 1374 N N . MET A 1 166 ? -10.978 7.997 4.072 1.00 85.00 166 MET A N 1
ATOM 1375 C CA . MET A 1 166 ? -10.622 9.416 4.220 1.00 85.00 166 MET A CA 1
ATOM 1376 C C . MET A 1 166 ? -9.178 9.638 4.686 1.00 85.00 166 MET A C 1
ATOM 1378 O O . MET A 1 166 ? -8.598 10.695 4.436 1.00 85.00 166 MET A O 1
ATOM 1382 N N . THR A 1 167 ? -8.600 8.646 5.369 1.00 82.62 167 THR A N 1
ATOM 1383 C CA . THR A 1 167 ? -7.274 8.737 5.987 1.00 82.62 167 THR A CA 1
ATOM 1384 C C . THR A 1 167 ? -6.427 7.524 5.596 1.00 82.62 167 THR A C 1
ATOM 1386 O O . THR A 1 167 ? -6.753 6.406 5.999 1.00 82.62 167 THR A O 1
ATOM 1389 N N . PRO A 1 168 ? -5.314 7.710 4.862 1.00 83.88 168 PRO A N 1
ATOM 1390 C CA . PRO A 1 168 ? -4.765 8.983 4.388 1.00 83.88 168 PRO A CA 1
ATOM 1391 C C . PRO A 1 168 ? -5.638 9.615 3.286 1.00 83.88 168 PRO A C 1
ATOM 1393 O O . PRO A 1 168 ? -6.335 8.878 2.590 1.00 83.88 168 PRO A O 1
ATOM 1396 N N . PRO A 1 169 ? -5.581 10.947 3.093 1.00 84.06 169 PRO A N 1
ATOM 1397 C CA . PRO A 1 169 ? -6.341 11.611 2.039 1.00 84.06 169 PRO A CA 1
ATOM 1398 C C . PRO A 1 169 ? -6.064 10.995 0.659 1.00 84.06 169 PRO A C 1
ATOM 1400 O O . PRO A 1 169 ? -4.889 10.767 0.333 1.00 84.06 169 PRO A O 1
ATOM 1403 N N . PRO A 1 170 ? -7.098 10.750 -0.168 1.00 84.69 170 PRO A N 1
ATOM 1404 C CA . PRO A 1 170 ? -6.907 10.286 -1.533 1.00 84.69 170 PRO A CA 1
ATOM 1405 C C . PRO A 1 170 ? -6.016 11.248 -2.319 1.00 84.69 170 PRO A C 1
ATOM 1407 O O . PRO A 1 170 ? -6.260 12.452 -2.376 1.00 84.69 170 PRO A O 1
ATOM 1410 N N . VAL A 1 171 ? -4.975 10.708 -2.949 1.00 86.06 171 VAL A N 1
ATOM 1411 C CA . VAL A 1 171 ? -4.110 11.485 -3.837 1.00 86.06 171 VAL A CA 1
ATOM 1412 C C . VAL A 1 171 ? -4.700 11.431 -5.239 1.00 86.06 171 VAL A C 1
ATOM 1414 O O . VAL A 1 171 ? -4.631 10.395 -5.903 1.00 86.06 171 VAL A O 1
ATOM 1417 N N . HIS A 1 172 ? -5.252 12.545 -5.709 1.00 89.19 172 HIS A N 1
ATOM 1418 C CA . HIS A 1 172 ? -5.746 12.651 -7.081 1.00 89.19 172 HIS A CA 1
ATOM 1419 C C . HIS A 1 172 ? -4.599 12.640 -8.096 1.00 89.19 172 HIS A C 1
ATOM 1421 O O . HIS A 1 172 ? -3.472 13.028 -7.790 1.00 89.19 172 HIS A O 1
ATOM 1427 N N . TYR A 1 173 ? -4.893 12.234 -9.333 1.00 89.38 173 TYR A N 1
ATOM 1428 C CA . TYR A 1 173 ? -3.873 12.063 -10.368 1.00 89.38 173 TYR A CA 1
ATOM 1429 C C . TYR A 1 173 ? -3.037 13.331 -10.623 1.00 89.38 173 TYR A C 1
ATOM 1431 O O . TYR A 1 173 ? -1.813 13.255 -10.688 1.00 89.38 173 TYR A O 1
ATOM 1439 N N . LEU A 1 174 ? -3.667 14.508 -10.706 1.00 89.62 174 LEU A N 1
ATOM 1440 C CA . LEU A 1 174 ? -2.949 15.774 -10.912 1.00 89.62 174 LEU A CA 1
ATOM 1441 C C . LEU A 1 174 ? -1.980 16.075 -9.762 1.00 89.62 174 LEU A C 1
ATOM 1443 O O . LEU A 1 174 ? -0.808 16.360 -9.996 1.00 89.62 174 LEU A O 1
ATOM 1447 N N . GLN A 1 175 ? -2.440 15.902 -8.524 1.00 87.44 175 GLN A N 1
ATOM 1448 C CA . GLN A 1 175 ? -1.610 16.073 -7.336 1.00 87.44 175 GLN A CA 1
ATOM 1449 C C . GLN A 1 175 ? -0.458 15.060 -7.305 1.00 87.44 175 GLN A C 1
ATOM 1451 O O . GLN A 1 175 ? 0.668 15.398 -6.948 1.00 87.44 175 GLN A O 1
ATOM 1456 N N . PHE A 1 176 ? -0.710 13.815 -7.715 1.00 85.81 176 PHE A N 1
ATOM 1457 C CA . PHE A 1 176 ? 0.340 12.817 -7.879 1.00 85.81 176 PHE A CA 1
ATOM 1458 C C . PHE A 1 176 ? 1.407 13.285 -8.882 1.00 85.81 176 PHE A C 1
ATOM 1460 O O . PHE A 1 176 ? 2.601 13.219 -8.573 1.00 85.81 176 PHE A O 1
ATOM 1467 N N . LYS A 1 177 ? 1.002 13.827 -10.041 1.00 87.12 177 LYS A N 1
ATOM 1468 C CA . LYS A 1 177 ? 1.936 14.373 -11.039 1.00 87.12 177 LYS A CA 1
ATOM 1469 C C . LYS A 1 177 ? 2.776 15.508 -10.463 1.00 87.12 177 LYS A C 1
ATOM 1471 O O . LYS A 1 177 ? 3.994 15.436 -10.586 1.00 87.12 177 LYS A O 1
ATOM 1476 N N . GLU A 1 178 ? 2.174 16.466 -9.764 1.00 86.00 178 GLU A N 1
ATOM 1477 C CA . GLU A 1 178 ? 2.885 17.573 -9.101 1.00 86.00 178 GLU A CA 1
ATOM 1478 C C . GLU A 1 178 ? 3.880 17.083 -8.033 1.00 86.00 178 GLU A C 1
ATOM 1480 O O . GLU A 1 178 ? 5.034 17.522 -7.959 1.00 86.00 178 GLU A O 1
ATOM 1485 N N . MET A 1 179 ? 3.472 16.116 -7.207 1.00 80.38 179 MET A N 1
ATOM 1486 C CA . MET A 1 179 ? 4.350 15.528 -6.193 1.00 80.38 179 MET A CA 1
ATOM 1487 C C . MET A 1 179 ? 5.523 14.763 -6.814 1.00 80.38 179 MET A C 1
ATOM 1489 O O . MET A 1 179 ? 6.616 14.766 -6.243 1.00 80.38 179 MET A O 1
ATOM 1493 N N . SER A 1 180 ? 5.318 14.161 -7.985 1.00 79.06 180 SER A N 1
ATOM 1494 C CA . SER A 1 180 ? 6.345 13.435 -8.739 1.00 79.06 180 SER A CA 1
ATOM 1495 C C . SER A 1 180 ? 7.160 14.302 -9.710 1.00 79.06 180 SER A C 1
ATOM 1497 O O . SER A 1 180 ? 8.134 13.806 -10.274 1.00 79.06 180 SER A O 1
ATOM 1499 N N . ASP A 1 181 ? 6.798 15.575 -9.904 1.00 84.06 181 ASP A N 1
ATOM 1500 C CA . ASP A 1 181 ? 7.486 16.455 -10.848 1.00 84.06 181 ASP A CA 1
ATOM 1501 C C . ASP A 1 181 ? 8.876 16.828 -10.323 1.00 84.06 181 ASP A C 1
ATOM 1503 O O . ASP A 1 181 ? 9.024 17.419 -9.252 1.00 84.06 181 ASP A O 1
ATOM 1507 N N . LEU A 1 182 ? 9.907 16.468 -11.084 1.00 83.94 182 LEU A N 1
ATOM 1508 C CA . LEU A 1 182 ? 11.301 16.757 -10.756 1.00 83.94 182 LEU A CA 1
ATOM 1509 C C . LEU A 1 182 ? 11.721 18.168 -11.184 1.00 83.94 182 LEU A C 1
ATOM 1511 O O . LEU A 1 182 ? 12.725 18.673 -10.685 1.00 83.94 182 LEU A O 1
ATOM 1515 N N . ASN A 1 183 ? 10.947 18.835 -12.048 1.00 86.56 183 ASN A N 1
ATOM 1516 C CA . ASN A 1 183 ? 11.259 20.189 -12.516 1.00 86.56 183 ASN A CA 1
ATOM 1517 C C . ASN A 1 183 ? 11.079 21.258 -11.430 1.00 86.56 183 ASN A C 1
ATOM 1519 O O . ASN A 1 183 ? 11.537 22.385 -11.595 1.00 86.56 183 ASN A O 1
ATOM 1523 N N . LYS A 1 184 ? 10.455 20.911 -10.298 1.00 85.00 184 LYS A N 1
ATOM 1524 C CA . LYS A 1 184 ? 10.341 21.795 -9.128 1.00 85.00 184 LYS A CA 1
ATOM 1525 C C . LYS A 1 184 ? 11.669 22.048 -8.407 1.00 85.00 184 LYS A C 1
ATOM 1527 O O . LYS A 1 184 ? 11.742 22.941 -7.567 1.00 85.00 184 LYS A O 1
ATOM 1532 N N . TYR A 1 185 ? 12.699 21.249 -8.685 1.00 83.62 185 TYR A N 1
ATOM 1533 C CA . TYR A 1 185 ? 14.036 21.414 -8.118 1.00 83.62 185 TYR A CA 1
ATOM 1534 C C . TYR A 1 185 ? 14.927 22.219 -9.071 1.00 83.62 185 TYR A C 1
ATOM 1536 O O . TYR A 1 185 ? 14.808 22.099 -10.288 1.00 83.62 185 TYR A O 1
ATOM 1544 N N . SER A 1 186 ? 15.838 23.027 -8.519 1.00 84.56 186 SER A N 1
ATOM 1545 C CA . SER A 1 186 ? 16.768 23.850 -9.300 1.00 84.56 186 SER A CA 1
ATOM 1546 C C . SER A 1 186 ? 18.223 23.614 -8.856 1.00 84.56 186 SER A C 1
ATOM 1548 O O . SER A 1 186 ? 18.573 24.017 -7.742 1.00 84.56 186 SER A O 1
ATOM 1550 N N . PRO A 1 187 ? 19.071 22.972 -9.691 1.00 86.12 187 PRO A N 1
ATOM 1551 C CA . PRO A 1 187 ? 18.722 22.323 -10.963 1.00 86.12 187 PRO A CA 1
ATOM 1552 C C . PRO A 1 187 ? 17.863 21.055 -10.756 1.00 86.12 187 PRO A C 1
ATOM 1554 O O . PRO A 1 187 ? 17.911 20.462 -9.674 1.00 86.12 187 PRO A O 1
ATOM 1557 N N . PRO A 1 188 ? 17.095 20.608 -11.770 1.00 88.12 188 PRO A N 1
ATOM 1558 C CA . PRO A 1 188 ? 16.379 19.338 -11.697 1.00 88.12 188 PRO A CA 1
ATOM 1559 C C . PRO A 1 188 ? 17.357 18.168 -11.498 1.00 88.12 188 PRO A C 1
ATOM 1561 O O . PRO A 1 188 ? 18.387 18.127 -12.182 1.00 88.12 188 PRO A O 1
ATOM 1564 N N . PRO A 1 189 ? 17.060 17.213 -10.595 1.00 88.31 189 PRO A N 1
ATOM 1565 C CA . PRO A 1 189 ? 17.941 16.081 -10.335 1.00 88.31 189 PRO A CA 1
ATOM 1566 C C . PRO A 1 189 ? 18.071 15.207 -11.579 1.00 88.31 189 PRO A C 1
ATOM 1568 O O . PRO A 1 189 ? 17.088 14.952 -12.277 1.00 88.31 189 PRO A O 1
ATOM 1571 N N . GLN A 1 190 ? 19.277 14.709 -11.841 1.00 89.06 190 GLN A N 1
ATOM 1572 C CA . GLN A 1 190 ? 19.530 13.806 -12.964 1.00 89.06 190 GLN A CA 1
ATOM 1573 C C . GLN A 1 190 ? 19.364 12.329 -12.575 1.00 89.06 190 GLN A C 1
ATOM 1575 O O . GLN A 1 190 ? 19.429 11.959 -11.400 1.00 89.06 190 GLN A O 1
ATOM 1580 N N . SER A 1 191 ? 19.215 11.443 -13.568 1.00 86.31 191 SER A N 1
ATOM 1581 C CA . SER A 1 191 ? 19.048 10.004 -13.314 1.00 86.31 191 SER A CA 1
ATOM 1582 C C . SER A 1 191 ? 20.164 9.370 -12.459 1.00 86.31 191 SER A C 1
ATOM 1584 O O . SER A 1 191 ? 19.822 8.575 -11.578 1.00 86.31 191 SER A O 1
ATOM 1586 N N . PRO A 1 192 ? 21.464 9.741 -12.571 1.00 88.38 192 PRO A N 1
ATOM 1587 C CA . PRO A 1 192 ? 22.499 9.215 -11.677 1.00 88.38 192 PRO A CA 1
ATOM 1588 C C . PRO A 1 192 ? 22.269 9.572 -10.204 1.00 88.38 192 PRO A C 1
ATOM 1590 O O . PRO A 1 192 ? 22.482 8.731 -9.332 1.00 88.38 192 PRO A O 1
ATOM 1593 N N . GLU A 1 193 ? 21.786 10.783 -9.913 1.00 88.06 193 GLU A N 1
ATOM 1594 C CA . GLU A 1 193 ? 21.492 11.229 -8.545 1.00 88.06 193 GLU A CA 1
ATOM 1595 C C . GLU A 1 193 ? 20.348 10.416 -7.932 1.00 88.06 193 GLU A C 1
ATOM 1597 O O . GLU A 1 193 ? 20.417 10.009 -6.768 1.00 88.06 193 GLU A O 1
ATOM 1602 N N . LEU A 1 194 ? 19.331 10.100 -8.737 1.00 87.94 194 LEU A N 1
ATOM 1603 C CA . LEU A 1 194 ? 18.230 9.235 -8.325 1.00 87.94 194 LEU A CA 1
ATOM 1604 C C . LEU A 1 194 ? 18.703 7.797 -8.080 1.00 87.94 194 LEU A C 1
ATOM 1606 O O . LEU A 1 194 ? 18.335 7.196 -7.070 1.00 87.94 194 LEU A O 1
ATOM 1610 N N . TYR A 1 195 ? 19.577 7.243 -8.925 1.00 89.19 195 TYR A N 1
ATOM 1611 C CA . TYR A 1 195 ? 20.168 5.925 -8.666 1.00 89.19 195 TYR A CA 1
ATOM 1612 C C . TYR A 1 195 ? 21.008 5.904 -7.378 1.00 89.19 195 TYR A C 1
ATOM 1614 O O . TYR A 1 195 ? 20.941 4.936 -6.613 1.00 89.19 195 TYR A O 1
ATOM 1622 N N . VAL A 1 196 ? 21.742 6.982 -7.076 1.00 89.19 196 VAL A N 1
ATOM 1623 C CA . VAL A 1 196 ? 22.443 7.134 -5.790 1.00 89.19 196 VAL A CA 1
ATOM 1624 C C . VAL A 1 196 ? 21.448 7.167 -4.629 1.00 89.19 196 VAL A C 1
ATOM 1626 O O . VAL A 1 196 ? 21.658 6.460 -3.640 1.00 89.19 196 VAL A O 1
ATOM 1629 N N . ALA A 1 197 ? 20.358 7.928 -4.729 1.00 88.38 197 ALA A N 1
ATOM 1630 C CA . ALA A 1 197 ? 19.321 7.971 -3.698 1.00 88.38 197 ALA A CA 1
ATOM 1631 C C . ALA A 1 197 ? 18.676 6.590 -3.476 1.00 88.38 197 ALA A C 1
ATOM 1633 O O . ALA A 1 197 ? 18.585 6.124 -2.338 1.00 88.38 197 ALA A O 1
ATOM 1634 N N . ALA A 1 198 ? 18.341 5.872 -4.552 1.00 87.38 198 ALA A N 1
ATOM 1635 C CA . ALA A 1 198 ? 17.851 4.498 -4.476 1.00 87.38 198 ALA A CA 1
ATOM 1636 C C . ALA A 1 198 ? 18.862 3.560 -3.792 1.00 87.38 198 ALA A C 1
ATOM 1638 O O . ALA A 1 198 ? 18.481 2.742 -2.951 1.00 87.38 198 ALA A O 1
ATOM 1639 N N . SER A 1 199 ? 20.161 3.710 -4.083 1.00 90.06 199 SER A N 1
ATOM 1640 C CA . SER A 1 199 ? 21.210 2.903 -3.448 1.00 90.06 199 SER A CA 1
ATOM 1641 C C . SER A 1 199 ? 21.232 3.072 -1.929 1.00 90.06 199 SER A C 1
ATOM 1643 O O . SER A 1 199 ? 21.354 2.082 -1.208 1.00 90.06 199 SER A O 1
ATOM 1645 N N . LYS A 1 200 ? 21.025 4.298 -1.430 1.00 90.62 200 LYS A N 1
ATOM 1646 C CA . LYS A 1 200 ? 20.959 4.581 0.010 1.00 90.62 200 LYS A CA 1
ATOM 1647 C C . LYS A 1 200 ? 19.769 3.872 0.656 1.00 90.62 200 LYS A C 1
ATOM 1649 O O . LYS A 1 200 ? 19.930 3.277 1.718 1.00 90.62 200 LYS A O 1
ATOM 1654 N N . HIS A 1 201 ? 18.608 3.856 -0.001 1.00 89.50 201 HIS A N 1
ATOM 1655 C CA . HIS A 1 201 ? 17.430 3.143 0.499 1.00 89.50 201 HIS A CA 1
ATOM 1656 C C . HIS A 1 201 ? 17.633 1.623 0.550 1.00 89.50 201 HIS A C 1
ATOM 1658 O O . HIS A 1 201 ? 17.330 1.006 1.572 1.00 89.50 201 HIS A O 1
ATOM 1664 N N . PHE A 1 202 ? 18.189 1.009 -0.502 1.00 89.81 202 PHE A N 1
ATOM 1665 C CA . PHE A 1 202 ? 18.484 -0.429 -0.484 1.00 89.81 202 PHE A CA 1
ATOM 1666 C C . PHE A 1 202 ? 19.574 -0.786 0.532 1.00 89.81 202 PHE A C 1
ATOM 1668 O O . PHE A 1 202 ? 19.469 -1.814 1.202 1.00 89.81 202 PHE A O 1
ATOM 1675 N N . GLN A 1 203 ? 20.585 0.069 0.699 1.00 92.12 203 GLN A N 1
ATOM 1676 C CA . GLN A 1 203 ? 21.607 -0.103 1.729 1.00 92.12 203 GLN A CA 1
ATOM 1677 C C . GLN A 1 203 ? 21.006 -0.037 3.134 1.00 92.12 203 GLN A C 1
ATOM 1679 O O . GLN A 1 203 ? 21.296 -0.901 3.958 1.00 92.12 203 GLN A O 1
ATOM 1684 N N . GLN A 1 204 ? 20.151 0.949 3.402 1.00 91.38 204 GLN A N 1
ATOM 1685 C CA . GLN A 1 204 ? 19.484 1.092 4.692 1.00 91.38 204 GLN A CA 1
ATOM 1686 C C . GLN A 1 204 ? 18.590 -0.117 4.989 1.00 91.38 204 GLN A C 1
ATOM 1688 O O . GLN A 1 204 ? 18.677 -0.686 6.075 1.00 91.38 204 GLN A O 1
ATOM 1693 N N . ALA A 1 205 ? 17.784 -0.557 4.016 1.00 88.44 205 ALA A N 1
ATOM 1694 C CA . ALA A 1 205 ? 16.956 -1.752 4.153 1.00 88.44 205 ALA A CA 1
ATOM 1695 C C . ALA A 1 205 ? 17.810 -2.995 4.443 1.00 88.44 205 ALA A C 1
ATOM 1697 O O . ALA A 1 205 ? 17.515 -3.734 5.377 1.00 88.44 205 ALA A O 1
ATOM 1698 N N . LYS A 1 206 ? 18.907 -3.188 3.699 1.00 91.12 206 LYS A N 1
ATOM 1699 C CA . LYS A 1 206 ? 19.869 -4.268 3.942 1.00 91.12 206 LYS A CA 1
ATOM 1700 C C . LYS A 1 206 ? 20.408 -4.221 5.376 1.00 91.12 206 LYS A C 1
ATOM 1702 O O . LYS A 1 206 ? 20.332 -5.230 6.065 1.00 91.12 206 LYS A O 1
ATOM 1707 N N . MET A 1 207 ? 20.914 -3.071 5.826 1.00 92.62 207 MET A N 1
ATOM 1708 C CA . MET A 1 207 ? 21.492 -2.921 7.167 1.00 92.62 207 MET A CA 1
ATOM 1709 C C . MET A 1 207 ? 20.476 -3.214 8.273 1.00 92.62 207 MET A C 1
ATOM 1711 O O . MET A 1 207 ? 20.804 -3.895 9.238 1.00 92.62 207 MET A O 1
ATOM 1715 N N . ILE A 1 208 ? 19.242 -2.722 8.137 1.00 92.44 208 ILE A N 1
ATOM 1716 C CA . ILE A 1 208 ? 18.180 -2.979 9.117 1.00 92.44 208 ILE A CA 1
ATOM 1717 C C . ILE A 1 208 ? 17.874 -4.477 9.179 1.00 92.44 208 ILE A C 1
ATOM 1719 O O . ILE A 1 208 ? 17.837 -5.042 10.266 1.00 92.44 208 ILE A O 1
ATOM 1723 N N . LEU A 1 209 ? 17.685 -5.122 8.026 1.00 92.00 209 LEU A N 1
ATOM 1724 C CA . LEU A 1 209 ? 17.269 -6.522 7.947 1.00 92.00 209 LEU A CA 1
ATOM 1725 C C . LEU A 1 209 ? 18.378 -7.506 8.358 1.00 92.00 209 LEU A C 1
ATOM 1727 O O . LEU A 1 209 ? 18.072 -8.535 8.948 1.00 92.00 209 LEU A O 1
ATOM 1731 N N . GLU A 1 210 ? 19.651 -7.202 8.080 1.00 93.81 210 GLU A N 1
ATOM 1732 C CA . GLU A 1 210 ? 20.794 -8.029 8.513 1.00 93.81 210 GLU A CA 1
ATOM 1733 C C . GLU A 1 210 ? 21.008 -7.996 10.031 1.00 93.81 210 GLU A C 1
ATOM 1735 O O . GLU A 1 210 ? 21.530 -8.955 10.593 1.00 93.81 210 GLU A O 1
ATOM 1740 N N . ASN A 1 211 ? 20.577 -6.921 10.693 1.00 94.75 211 ASN A N 1
ATOM 1741 C CA . ASN A 1 211 ? 20.696 -6.763 12.141 1.00 94.75 211 ASN A CA 1
ATOM 1742 C C . ASN A 1 211 ? 19.522 -7.380 12.922 1.00 94.75 211 ASN A C 1
ATOM 1744 O O . ASN A 1 211 ? 19.506 -7.293 14.149 1.00 94.75 211 ASN A O 1
ATOM 1748 N N . ILE A 1 212 ? 18.536 -7.988 12.251 1.00 93.38 212 ILE A N 1
ATOM 1749 C CA . ILE A 1 212 ? 17.427 -8.670 12.928 1.00 93.38 212 ILE A CA 1
ATOM 1750 C C . ILE A 1 212 ? 17.937 -10.008 13.486 1.00 93.38 212 ILE A C 1
ATOM 1752 O O . ILE A 1 212 ? 18.337 -10.875 12.703 1.00 93.38 212 ILE A O 1
ATOM 1756 N N . PRO A 1 213 ? 17.908 -10.224 14.814 1.00 91.81 213 PRO A N 1
ATOM 1757 C CA . PRO A 1 213 ? 18.272 -11.511 15.388 1.00 91.81 213 PRO A CA 1
ATOM 1758 C C . PRO A 1 213 ? 17.223 -12.564 15.013 1.00 91.81 213 PRO A C 1
ATOM 1760 O O . PRO A 1 213 ? 16.025 -12.316 15.132 1.00 91.81 213 PRO A O 1
ATOM 1763 N N . ASN A 1 214 ? 17.676 -13.750 14.593 1.00 92.56 214 ASN A N 1
ATOM 1764 C CA . ASN A 1 214 ? 16.828 -14.863 14.143 1.00 92.56 214 ASN A CA 1
ATOM 1765 C C . ASN A 1 214 ? 15.854 -14.464 13.011 1.00 92.56 214 ASN A C 1
ATOM 1767 O O . ASN A 1 214 ? 14.636 -14.509 13.201 1.00 92.56 214 ASN A O 1
ATOM 1771 N N . PRO A 1 215 ? 16.369 -14.061 11.832 1.00 92.19 215 PRO A N 1
ATOM 1772 C CA . PRO A 1 215 ? 15.533 -13.586 10.739 1.00 92.19 215 PRO A CA 1
ATOM 1773 C C . PRO A 1 215 ? 14.624 -14.702 10.221 1.00 92.19 215 PRO A C 1
ATOM 1775 O O . PRO A 1 215 ? 15.079 -15.802 9.896 1.00 92.19 215 PRO A O 1
ATOM 1778 N N . ASP A 1 216 ? 13.336 -14.397 10.097 1.00 93.62 216 ASP A N 1
ATOM 1779 C CA . ASP A 1 216 ? 12.370 -15.324 9.527 1.00 93.62 216 ASP A CA 1
ATOM 1780 C C . ASP A 1 216 ? 12.544 -15.479 8.003 1.00 93.62 216 ASP A C 1
ATOM 1782 O O . ASP A 1 216 ? 13.405 -14.879 7.344 1.00 93.62 216 ASP A O 1
ATOM 1786 N N . HIS A 1 217 ? 11.713 -16.330 7.409 1.00 92.94 217 HIS A N 1
ATOM 1787 C CA . HIS A 1 217 ? 11.791 -16.614 5.982 1.00 92.94 217 HIS A CA 1
ATOM 1788 C C . HIS A 1 217 ? 11.445 -15.393 5.105 1.00 92.94 217 HIS A C 1
ATOM 1790 O O . HIS A 1 217 ? 11.904 -15.317 3.962 1.00 92.94 217 HIS A O 1
ATOM 1796 N N . GLU A 1 218 ? 10.650 -14.444 5.606 1.00 90.50 218 GLU A N 1
ATOM 1797 C CA . GLU A 1 218 ? 10.288 -13.231 4.874 1.00 90.50 218 GLU A CA 1
ATOM 1798 C C . GLU A 1 218 ? 11.443 -12.233 4.860 1.00 90.50 218 GLU A C 1
ATOM 1800 O O . GLU A 1 218 ? 11.828 -11.765 3.788 1.00 90.50 218 GLU A O 1
ATOM 1805 N N . VAL A 1 219 ? 12.075 -11.993 6.012 1.00 91.12 219 VAL A N 1
ATOM 1806 C CA . VAL A 1 219 ? 13.286 -11.166 6.123 1.00 91.12 219 VAL A CA 1
ATOM 1807 C C . VAL A 1 219 ? 14.360 -11.669 5.159 1.00 91.12 219 VAL A C 1
ATOM 1809 O O . VAL A 1 219 ? 14.935 -10.890 4.396 1.00 91.12 219 VAL A O 1
ATOM 1812 N N . ASN A 1 220 ? 14.571 -12.987 5.109 1.00 93.06 220 ASN A N 1
ATOM 1813 C CA . ASN A 1 220 ? 15.531 -13.600 4.195 1.00 93.06 220 ASN A CA 1
ATOM 1814 C C . ASN A 1 220 ? 15.165 -13.414 2.711 1.00 93.06 220 ASN A C 1
ATOM 1816 O O . ASN A 1 220 ? 16.053 -13.173 1.890 1.00 93.06 220 ASN A O 1
ATOM 1820 N N . ARG A 1 221 ? 13.878 -13.486 2.338 1.00 92.88 221 ARG A N 1
ATOM 1821 C CA . ARG A 1 221 ? 13.435 -13.200 0.959 1.00 92.88 221 ARG A CA 1
ATOM 1822 C C . ARG A 1 221 ? 13.653 -11.735 0.590 1.00 92.88 221 ARG A C 1
ATOM 1824 O O . ARG A 1 221 ? 14.178 -11.458 -0.485 1.00 92.88 221 ARG A O 1
ATOM 1831 N N . ILE A 1 222 ? 13.326 -10.802 1.482 1.00 90.44 222 ILE A N 1
ATOM 1832 C CA . ILE A 1 222 ? 13.537 -9.369 1.236 1.00 90.44 222 ILE A CA 1
ATOM 1833 C C . ILE A 1 222 ? 15.039 -9.060 1.125 1.00 90.44 222 ILE A C 1
ATOM 1835 O O . ILE A 1 222 ? 15.442 -8.296 0.250 1.00 90.44 222 ILE A O 1
ATOM 1839 N N . LEU A 1 223 ? 15.899 -9.705 1.923 1.00 91.44 223 LEU A N 1
ATOM 1840 C CA . LEU A 1 223 ? 17.358 -9.589 1.788 1.00 91.44 223 LEU A CA 1
ATOM 1841 C C . LEU A 1 223 ? 17.874 -10.086 0.429 1.00 91.44 223 LEU A C 1
ATOM 1843 O O . LEU A 1 223 ? 18.774 -9.460 -0.138 1.00 91.44 223 LEU A O 1
ATOM 1847 N N . LYS A 1 224 ? 17.293 -11.163 -0.123 1.00 93.19 224 LYS A N 1
ATOM 1848 C CA . LYS A 1 224 ? 17.598 -11.648 -1.484 1.00 93.19 224 LYS A CA 1
ATOM 1849 C C . LYS A 1 224 ? 17.219 -10.644 -2.579 1.00 93.19 224 LYS A C 1
ATOM 1851 O O . LYS A 1 224 ? 17.766 -10.737 -3.670 1.00 93.19 224 LYS A O 1
ATOM 1856 N N . VAL A 1 225 ? 16.350 -9.676 -2.287 1.00 91.25 225 VAL A N 1
ATOM 1857 C CA . VAL A 1 225 ? 15.996 -8.574 -3.197 1.00 91.25 225 VAL A CA 1
ATOM 1858 C C . VAL A 1 225 ? 16.865 -7.341 -2.954 1.00 91.25 225 VAL A C 1
ATOM 1860 O O . VAL A 1 225 ? 17.460 -6.793 -3.880 1.00 91.25 225 VAL A O 1
ATOM 1863 N N . ALA A 1 226 ? 16.987 -6.912 -1.697 1.00 90.75 226 ALA A N 1
ATOM 1864 C CA . ALA A 1 226 ? 17.679 -5.677 -1.343 1.00 90.75 226 ALA A CA 1
ATOM 1865 C C . ALA A 1 226 ? 19.175 -5.713 -1.696 1.00 90.75 226 ALA A C 1
ATOM 1867 O O . ALA A 1 226 ? 19.716 -4.712 -2.170 1.00 90.75 226 ALA A O 1
ATOM 1868 N N . LYS A 1 227 ? 19.849 -6.859 -1.499 1.00 91.62 227 LYS A N 1
ATOM 1869 C CA . LYS A 1 227 ? 21.293 -6.990 -1.759 1.00 91.62 227 LYS A CA 1
ATOM 1870 C C . LYS A 1 227 ? 21.639 -6.852 -3.250 1.00 91.62 227 LYS A C 1
ATOM 1872 O O . LYS A 1 227 ? 22.473 -5.996 -3.551 1.00 91.62 22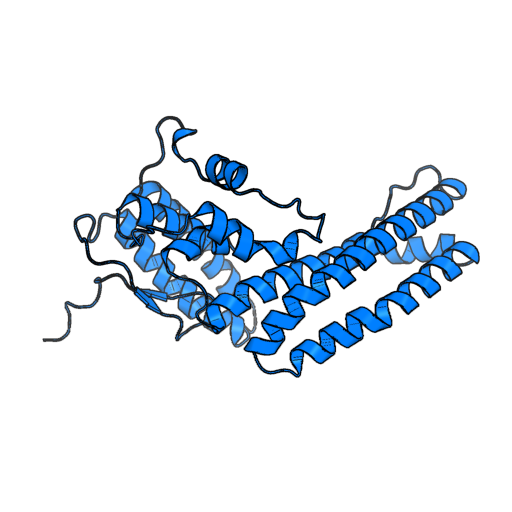7 LYS A O 1
ATOM 1877 N N . PRO A 1 228 ? 21.031 -7.610 -4.187 1.00 92.00 228 PRO A N 1
ATOM 1878 C CA . PRO A 1 228 ? 21.283 -7.405 -5.612 1.00 92.00 228 PRO A CA 1
ATOM 1879 C C . PRO A 1 228 ? 20.858 -6.017 -6.089 1.00 92.00 228 PRO A C 1
ATOM 1881 O O . PRO A 1 228 ? 21.622 -5.367 -6.797 1.00 92.00 228 PRO A O 1
ATOM 1884 N N . ASN A 1 229 ? 19.692 -5.524 -5.654 1.00 91.94 229 ASN A N 1
ATOM 1885 C CA . ASN A 1 229 ? 19.188 -4.229 -6.111 1.00 91.94 229 ASN A CA 1
ATOM 1886 C C . ASN A 1 229 ? 20.119 -3.084 -5.710 1.00 91.94 229 ASN A C 1
ATOM 1888 O O . ASN A 1 229 ? 20.389 -2.230 -6.546 1.00 91.94 229 ASN A O 1
ATOM 1892 N N . PHE A 1 230 ? 20.687 -3.108 -4.495 1.00 92.25 230 PHE A N 1
ATOM 1893 C CA . PHE A 1 230 ? 21.730 -2.165 -4.072 1.00 92.25 230 PHE A CA 1
ATOM 1894 C C . PHE A 1 230 ? 22.915 -2.126 -5.048 1.00 92.25 230 PHE A C 1
ATOM 1896 O O . PHE A 1 230 ? 23.370 -1.046 -5.428 1.00 92.25 230 PHE A O 1
ATOM 1903 N N . VAL A 1 231 ? 23.408 -3.295 -5.467 1.00 91.75 231 VAL A N 1
ATOM 1904 C CA . VAL A 1 231 ? 24.534 -3.398 -6.406 1.00 91.75 231 VAL A CA 1
ATOM 1905 C C . VAL A 1 231 ? 24.140 -2.857 -7.778 1.00 91.75 231 VAL A C 1
ATOM 1907 O O . VAL A 1 231 ? 24.856 -2.025 -8.333 1.00 91.75 231 VAL A O 1
ATOM 1910 N N . VAL A 1 232 ? 22.983 -3.273 -8.299 1.00 90.69 232 VAL A N 1
ATOM 1911 C CA . VAL A 1 232 ? 22.481 -2.859 -9.617 1.00 90.69 232 VAL A CA 1
ATOM 1912 C C . VAL A 1 232 ? 22.326 -1.343 -9.698 1.00 90.69 232 VAL A C 1
ATOM 1914 O O . VAL A 1 232 ? 22.862 -0.729 -10.619 1.00 90.69 232 VAL A O 1
ATOM 1917 N N . VAL A 1 233 ? 21.672 -0.709 -8.721 1.00 89.00 233 VAL A N 1
ATOM 1918 C CA . VAL A 1 233 ? 21.486 0.750 -8.758 1.00 89.00 233 VAL A CA 1
ATOM 1919 C C . VAL A 1 233 ? 22.800 1.512 -8.568 1.00 89.00 233 VAL A C 1
ATOM 1921 O O . VAL A 1 233 ? 22.966 2.569 -9.166 1.00 89.00 233 VAL A O 1
ATOM 1924 N N . LYS A 1 234 ? 23.784 0.976 -7.826 1.00 89.94 234 LYS A N 1
ATOM 1925 C CA . LYS A 1 234 ? 25.129 1.580 -7.761 1.00 89.94 234 LYS A CA 1
ATOM 1926 C C . LYS A 1 234 ? 25.868 1.515 -9.097 1.00 89.94 234 LYS A C 1
ATOM 1928 O O . LYS A 1 234 ? 26.550 2.474 -9.447 1.00 89.94 234 LYS A O 1
ATOM 1933 N N . LEU A 1 235 ? 25.741 0.414 -9.839 1.00 89.94 235 LEU A N 1
ATOM 1934 C CA . LEU A 1 235 ? 26.330 0.296 -11.177 1.00 89.94 235 LEU A CA 1
ATOM 1935 C C . LEU A 1 235 ? 25.699 1.301 -12.147 1.00 89.94 235 LEU A C 1
ATOM 1937 O O . LEU A 1 235 ? 26.417 1.972 -12.886 1.00 89.94 235 LEU A O 1
ATOM 1941 N N . LEU A 1 236 ? 24.372 1.450 -12.100 1.00 88.50 236 LEU A N 1
ATOM 1942 C CA . LEU A 1 236 ? 23.641 2.431 -12.906 1.00 88.50 236 LEU A CA 1
ATOM 1943 C C . LEU A 1 236 ? 24.031 3.873 -12.550 1.00 88.50 236 LEU A C 1
ATOM 1945 O O . LEU A 1 236 ? 24.284 4.671 -13.449 1.00 88.50 236 LEU A O 1
ATOM 1949 N N . ALA A 1 237 ? 24.176 4.186 -11.258 1.00 88.75 237 ALA A N 1
ATOM 1950 C CA . ALA A 1 237 ? 24.696 5.477 -10.799 1.00 88.75 237 ALA A CA 1
ATOM 1951 C C . ALA A 1 237 ? 26.106 5.772 -11.341 1.00 88.75 237 ALA A C 1
ATOM 1953 O O . ALA A 1 237 ? 26.416 6.915 -11.662 1.00 88.75 237 ALA A O 1
ATOM 1954 N N . GLY A 1 238 ? 26.946 4.741 -11.485 1.00 86.94 238 GLY A N 1
ATOM 1955 C CA . GLY A 1 238 ? 28.275 4.832 -12.096 1.00 86.94 238 GLY A CA 1
ATOM 1956 C C . GLY A 1 238 ? 28.280 4.931 -13.627 1.00 86.94 238 GLY A C 1
ATOM 1957 O O . GLY A 1 238 ? 29.350 4.899 -14.227 1.00 86.94 238 GLY A O 1
ATOM 1958 N N . GLY A 1 239 ? 27.113 5.020 -14.277 1.00 82.75 239 GLY A N 1
ATOM 1959 C CA . GLY A 1 239 ? 26.988 5.147 -15.732 1.00 82.75 239 GLY A CA 1
ATOM 1960 C C . GLY A 1 239 ? 27.045 3.822 -16.500 1.00 82.75 239 GLY A C 1
ATOM 1961 O O . GLY A 1 239 ? 27.082 3.826 -17.733 1.00 82.75 239 GLY A O 1
ATOM 1962 N N . HIS A 1 240 ? 27.028 2.676 -15.812 1.00 82.50 240 HIS A N 1
ATOM 1963 C CA . HIS A 1 240 ? 27.018 1.378 -16.481 1.00 82.50 240 HIS A CA 1
ATOM 1964 C C . HIS A 1 240 ? 25.767 1.239 -17.362 1.00 82.50 240 HIS A C 1
ATOM 1966 O O . HIS A 1 240 ? 24.645 1.422 -16.894 1.00 82.50 240 HIS A O 1
ATOM 1972 N N . LYS A 1 241 ? 25.959 0.903 -18.647 1.00 73.81 241 LYS A N 1
ATOM 1973 C CA . LYS A 1 241 ? 24.876 0.738 -19.639 1.00 73.81 241 LYS A CA 1
ATOM 1974 C C . LYS A 1 241 ? 23.971 1.975 -19.782 1.00 73.81 241 LYS A C 1
ATOM 1976 O O . LYS A 1 241 ? 22.796 1.828 -20.115 1.00 73.81 241 LYS A O 1
ATOM 1981 N N . LYS A 1 242 ? 24.510 3.186 -19.582 1.00 75.38 242 LYS A N 1
ATOM 1982 C CA . LYS A 1 242 ? 23.776 4.449 -19.792 1.00 75.38 242 LYS A CA 1
ATOM 1983 C C . LYS A 1 242 ? 23.133 4.529 -21.184 1.00 75.38 242 LYS A C 1
ATOM 1985 O O . LYS A 1 242 ? 21.962 4.858 -21.287 1.00 75.38 242 LYS A O 1
ATOM 1990 N N . GLU A 1 243 ? 23.864 4.106 -22.215 1.00 77.62 243 GLU A N 1
ATOM 1991 C CA . GLU A 1 243 ? 23.406 4.119 -23.615 1.00 77.62 243 GLU A CA 1
ATOM 1992 C C . GLU A 1 243 ? 22.527 2.912 -24.006 1.00 77.62 243 GLU A C 1
ATOM 1994 O O . GLU A 1 243 ? 22.057 2.814 -25.141 1.00 77.62 243 GLU A O 1
ATOM 1999 N N . SER A 1 244 ? 22.321 1.946 -23.101 1.00 79.06 244 SER A N 1
ATOM 2000 C CA . SER A 1 244 ? 21.523 0.757 -23.410 1.00 79.06 244 SER A CA 1
ATOM 2001 C C . SER A 1 244 ? 20.039 1.100 -23.474 1.00 79.06 244 SER A C 1
ATOM 2003 O O . SER A 1 244 ? 19.468 1.601 -22.507 1.00 79.06 244 SER A O 1
ATOM 2005 N N . LYS A 1 245 ? 19.401 0.733 -24.588 1.00 73.62 245 LYS A N 1
ATOM 2006 C CA . LYS A 1 245 ? 17.948 0.851 -24.790 1.00 73.62 245 LYS A CA 1
ATOM 2007 C C . LYS A 1 245 ? 17.176 -0.407 -24.385 1.00 73.62 245 LYS A C 1
ATOM 2009 O O . LYS A 1 245 ? 15.959 -0.460 -24.557 1.00 73.62 245 LYS A O 1
ATOM 2014 N N . VAL A 1 246 ? 17.868 -1.438 -23.893 1.00 79.38 246 VAL A N 1
ATOM 2015 C CA . VAL A 1 246 ? 17.203 -2.650 -23.406 1.00 79.38 246 VAL A CA 1
ATOM 2016 C C . VAL A 1 246 ? 16.517 -2.323 -22.074 1.00 79.38 246 VAL A C 1
ATOM 2018 O O . VAL A 1 246 ? 17.190 -1.828 -21.164 1.00 79.38 246 VAL A O 1
ATOM 2021 N N . PRO A 1 247 ? 15.196 -2.551 -21.951 1.00 78.31 247 PRO A N 1
ATOM 2022 C CA . PRO A 1 247 ? 14.483 -2.292 -20.707 1.00 78.31 247 PRO A CA 1
ATOM 2023 C C . PRO A 1 247 ? 14.961 -3.247 -19.601 1.00 78.31 247 PRO A C 1
ATOM 2025 O O . PRO A 1 247 ? 15.326 -4.385 -19.898 1.00 78.31 247 PRO A O 1
ATOM 2028 N N . PRO A 1 248 ? 14.949 -2.822 -18.327 1.00 84.75 248 PRO A N 1
ATOM 2029 C CA . PRO A 1 248 ? 15.241 -3.711 -17.215 1.00 84.75 248 PRO A CA 1
ATOM 2030 C C . PRO A 1 248 ? 14.143 -4.768 -17.060 1.00 84.75 248 PRO A C 1
ATOM 2032 O O . PRO A 1 248 ? 12.954 -4.491 -17.227 1.00 84.75 248 PRO A O 1
ATOM 2035 N N . GLU A 1 249 ? 14.556 -5.972 -16.689 1.00 87.19 249 GLU A N 1
ATOM 2036 C CA . GLU A 1 249 ? 13.688 -7.065 -16.274 1.00 87.19 249 GLU A CA 1
ATOM 2037 C C . GLU A 1 249 ? 13.450 -7.010 -14.756 1.00 87.19 249 GLU A C 1
ATOM 2039 O O . GLU A 1 249 ? 14.342 -6.677 -13.966 1.00 87.19 249 GLU A O 1
ATOM 2044 N N . PHE A 1 250 ? 12.232 -7.362 -14.345 1.00 87.62 250 PHE A N 1
ATOM 2045 C CA . PHE A 1 250 ? 11.803 -7.402 -12.947 1.00 87.62 250 PHE A CA 1
ATOM 2046 C C . PHE A 1 250 ? 11.523 -8.852 -12.568 1.00 87.62 250 PHE A C 1
ATOM 2048 O O . PHE A 1 250 ? 10.510 -9.418 -12.970 1.00 87.62 250 PHE A O 1
ATOM 2055 N N . ASP A 1 251 ? 12.433 -9.461 -11.812 1.00 89.31 251 ASP A N 1
ATOM 2056 C CA . ASP A 1 251 ? 12.330 -10.863 -11.418 1.00 89.31 251 ASP A CA 1
ATOM 2057 C C . ASP A 1 251 ? 11.674 -11.006 -10.038 1.00 89.31 251 ASP A C 1
ATOM 2059 O O . ASP A 1 251 ? 12.285 -10.712 -9.009 1.00 89.31 251 ASP A O 1
ATOM 2063 N N . PHE A 1 252 ? 10.431 -11.488 -10.019 1.00 89.31 252 PHE A N 1
ATOM 2064 C CA . PHE A 1 252 ? 9.649 -11.724 -8.801 1.00 89.31 252 PHE A CA 1
ATOM 2065 C C . PHE A 1 252 ? 9.843 -13.128 -8.197 1.00 89.31 252 PHE A C 1
ATOM 2067 O O . PHE A 1 252 ? 9.218 -13.445 -7.185 1.00 89.31 252 PHE A O 1
ATOM 2074 N N . SER A 1 253 ? 10.731 -13.968 -8.749 1.00 90.62 253 SER A N 1
ATOM 2075 C CA . SER A 1 253 ? 10.954 -15.342 -8.261 1.00 90.62 253 SER A CA 1
ATOM 2076 C C . SER A 1 253 ? 11.449 -15.401 -6.811 1.00 90.62 253 SER A C 1
ATOM 2078 O O . SER A 1 253 ? 11.102 -16.318 -6.067 1.00 90.62 253 SER A O 1
ATOM 2080 N N . ALA A 1 254 ? 12.235 -14.410 -6.378 1.00 89.44 254 ALA A N 1
ATOM 2081 C CA . ALA A 1 254 ? 12.721 -14.321 -5.002 1.00 89.44 254 ALA A CA 1
ATOM 2082 C C . ALA A 1 254 ? 11.658 -13.790 -4.023 1.00 89.44 254 ALA A C 1
ATOM 2084 O O . ALA A 1 254 ? 11.675 -14.147 -2.840 1.00 89.44 254 ALA A O 1
ATOM 2085 N N . HIS A 1 255 ? 10.757 -12.921 -4.496 1.00 91.00 255 HIS A N 1
ATOM 2086 C CA . HIS A 1 255 ? 9.732 -12.282 -3.680 1.00 91.00 255 HIS A CA 1
ATOM 2087 C C . HIS A 1 255 ? 8.556 -11.776 -4.531 1.00 91.00 255 HIS A C 1
ATOM 2089 O O . HIS A 1 255 ? 8.715 -10.926 -5.404 1.00 91.00 255 HIS A O 1
ATOM 2095 N N . LYS A 1 256 ? 7.343 -12.206 -4.175 1.00 87.12 256 LYS A N 1
ATOM 2096 C CA . LYS A 1 256 ? 6.081 -11.926 -4.889 1.00 87.12 256 LYS A CA 1
ATOM 2097 C C . LYS A 1 256 ? 5.715 -10.447 -5.086 1.00 87.12 256 LYS A C 1
ATOM 2099 O O . LYS A 1 256 ? 4.907 -10.130 -5.945 1.00 87.12 256 LYS A O 1
ATOM 2104 N N . TYR A 1 257 ? 6.275 -9.545 -4.280 1.00 86.00 257 TYR A N 1
ATOM 2105 C CA . TYR A 1 257 ? 5.956 -8.107 -4.316 1.00 86.00 257 TYR A CA 1
ATOM 2106 C C . TYR A 1 257 ? 7.130 -7.206 -4.702 1.00 86.00 257 TYR A C 1
ATOM 2108 O O . TYR A 1 257 ? 6.938 -6.039 -5.048 1.00 86.00 257 TYR A O 1
ATOM 2116 N N . PHE A 1 258 ? 8.356 -7.717 -4.575 1.00 87.56 258 PHE A N 1
ATOM 2117 C CA . PHE A 1 258 ? 9.566 -6.911 -4.676 1.00 87.56 258 PHE A CA 1
ATOM 2118 C C . PHE A 1 258 ? 10.513 -7.607 -5.645 1.00 87.56 258 PHE A C 1
ATOM 2120 O O . PHE A 1 258 ? 11.058 -8.654 -5.305 1.00 87.56 258 PHE A O 1
ATOM 2127 N N . PRO A 1 259 ? 10.700 -7.056 -6.846 1.00 89.88 259 PRO A N 1
ATOM 2128 C CA . PRO A 1 259 ? 11.487 -7.718 -7.861 1.00 89.88 259 PRO A CA 1
ATOM 2129 C C . PRO A 1 259 ? 12.980 -7.516 -7.620 1.00 89.88 259 PRO A C 1
ATOM 2131 O O . PRO A 1 259 ? 13.431 -6.442 -7.202 1.00 89.88 259 PRO A O 1
ATOM 2134 N N . VAL A 1 260 ? 13.758 -8.535 -7.966 1.00 90.12 260 VAL A N 1
ATOM 2135 C CA . VAL A 1 260 ? 15.182 -8.375 -8.244 1.00 90.12 260 VAL A CA 1
ATOM 2136 C C . VAL A 1 260 ? 15.311 -7.675 -9.594 1.00 90.12 260 VAL A C 1
ATOM 2138 O O . VAL A 1 260 ? 14.777 -8.137 -10.603 1.00 90.12 260 VAL A O 1
ATOM 2141 N N . LEU A 1 261 ? 16.014 -6.548 -9.608 1.00 89.06 261 LEU A N 1
ATOM 2142 C CA . LEU A 1 261 ? 16.288 -5.784 -10.815 1.00 89.06 261 LEU A CA 1
ATOM 2143 C C . LEU A 1 261 ? 17.344 -6.516 -11.636 1.00 89.06 261 LEU A C 1
ATOM 2145 O O . LEU A 1 261 ? 18.472 -6.713 -11.183 1.00 89.06 261 LEU A O 1
ATOM 2149 N N . LYS A 1 262 ? 16.998 -6.872 -12.867 1.00 85.69 262 LYS A N 1
ATOM 2150 C CA . LYS A 1 262 ? 17.930 -7.419 -13.846 1.00 85.69 262 LYS A CA 1
ATOM 2151 C C . LYS A 1 262 ? 18.047 -6.429 -14.989 1.00 85.69 262 LYS A C 1
ATOM 2153 O O . LYS A 1 262 ? 17.179 -6.312 -15.839 1.00 85.69 262 LYS A O 1
ATOM 2158 N N . CYS A 1 263 ? 19.133 -5.676 -14.998 1.00 74.62 263 CYS A N 1
ATOM 2159 C CA . CYS A 1 263 ? 19.583 -5.046 -16.236 1.00 74.62 263 CYS A CA 1
ATOM 2160 C C . CYS A 1 263 ? 20.497 -6.052 -16.954 1.00 74.62 263 CYS A C 1
ATOM 2162 O O . CYS A 1 263 ? 20.997 -6.965 -16.295 1.00 74.62 263 CYS A O 1
ATOM 2164 N N . ASP A 1 264 ? 20.754 -5.882 -18.255 1.00 65.12 264 ASP A N 1
ATOM 2165 C CA . ASP A 1 264 ? 21.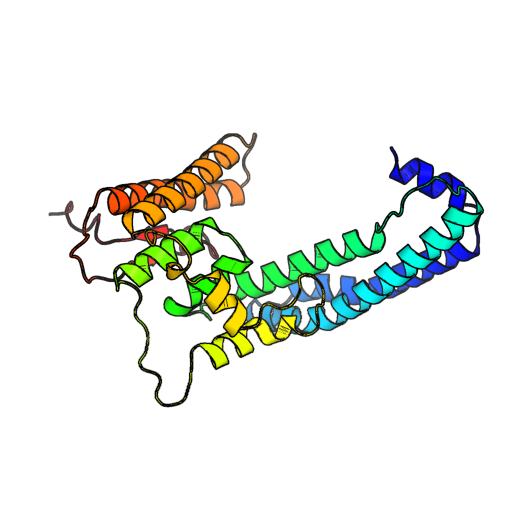731 -6.652 -19.061 1.00 65.12 264 ASP A CA 1
ATOM 2166 C C . ASP A 1 264 ? 23.194 -6.469 -18.578 1.00 65.12 264 ASP A C 1
ATOM 2168 O O . ASP A 1 264 ? 24.107 -6.099 -19.317 1.00 65.12 264 ASP A O 1
ATOM 2172 N N . ILE A 1 265 ? 23.421 -6.695 -17.290 1.00 52.81 265 ILE A N 1
ATOM 2173 C CA . ILE A 1 265 ? 24.685 -6.632 -16.568 1.00 52.81 265 ILE A CA 1
ATOM 2174 C C . ILE A 1 265 ? 25.364 -8.013 -16.631 1.00 52.81 265 ILE A C 1
ATOM 2176 O O . ILE A 1 265 ? 26.583 -8.089 -16.555 1.00 52.81 265 ILE A O 1
ATOM 2180 N N . PHE A 1 266 ? 24.602 -9.101 -16.840 1.00 44.72 266 PHE A N 1
ATOM 2181 C CA . PHE A 1 266 ? 25.083 -10.486 -16.690 1.00 44.72 266 PHE A CA 1
ATOM 2182 C C . PHE A 1 266 ? 25.064 -11.367 -17.952 1.00 44.72 266 PHE A C 1
ATOM 2184 O O . PHE A 1 266 ? 25.428 -12.535 -17.868 1.00 44.72 266 PHE A O 1
ATOM 2191 N N . ARG A 1 267 ? 24.722 -10.853 -19.142 1.00 41.88 267 ARG A N 1
ATOM 2192 C CA . ARG A 1 267 ? 24.802 -11.654 -20.388 1.00 41.88 267 ARG A CA 1
ATOM 2193 C C . ARG A 1 267 ? 26.221 -11.833 -20.955 1.00 41.88 267 ARG A C 1
ATOM 2195 O O . ARG A 1 267 ? 26.373 -12.421 -22.016 1.00 41.88 267 ARG A O 1
ATOM 2202 N N . ALA A 1 268 ? 27.257 -11.367 -20.258 1.00 37.78 268 ALA A N 1
ATOM 2203 C CA . ALA A 1 268 ? 28.650 -11.462 -20.695 1.00 37.78 268 ALA A CA 1
ATOM 2204 C C . ALA A 1 268 ? 29.530 -12.175 -19.653 1.00 37.78 268 ALA A C 1
ATOM 2206 O O . ALA A 1 268 ? 30.420 -11.553 -19.088 1.00 37.78 268 ALA A O 1
ATOM 2207 N N . ALA A 1 269 ? 29.256 -13.453 -19.360 1.00 34.19 269 ALA A N 1
ATOM 2208 C CA . ALA A 1 269 ? 30.210 -14.352 -18.687 1.00 34.19 269 ALA A CA 1
ATOM 2209 C C . ALA A 1 269 ? 29.816 -15.845 -18.781 1.00 34.19 269 ALA A C 1
ATOM 2211 O O . ALA A 1 269 ? 30.012 -16.587 -17.825 1.00 34.19 269 ALA A O 1
ATOM 2212 N N . VAL A 1 270 ? 29.232 -16.294 -19.897 1.00 32.78 270 VAL A N 1
ATOM 2213 C CA . VAL A 1 270 ? 29.170 -17.729 -20.231 1.00 32.78 270 VAL A CA 1
ATOM 2214 C C . VAL A 1 270 ? 29.356 -17.871 -21.741 1.00 32.78 270 VAL A C 1
ATOM 2216 O O . VAL A 1 270 ? 28.389 -17.880 -22.500 1.00 32.78 270 VAL A O 1
ATOM 2219 N N . VAL A 1 271 ? 30.620 -17.908 -22.159 1.00 33.94 271 VAL A N 1
ATOM 2220 C CA . VAL A 1 271 ? 31.099 -18.631 -23.344 1.00 33.94 271 VAL A CA 1
ATOM 2221 C C . VAL A 1 271 ? 32.299 -19.434 -22.875 1.00 33.94 271 VAL A C 1
ATOM 2223 O O . VAL A 1 271 ? 33.125 -18.832 -22.151 1.00 33.94 271 VAL A O 1
#

Foldseek 3Di:
DVVVVLCVVCVPVPVLVVLVVVLVVLVPVLVVLLVVLVVDDLVSSLVSLLVSLLVLLVSLVSLQVSQVVSVVVVCVVPVPDDGDSPSNVVSVVVSLVSVLSNLLSCLLVVVDDLLRVLVSCVSRPDLVNLLSLLCVLLVQGDDDDDPPDDPQVVVCVSCVSCPSHPPPNDQHPVNVCVVSDQVVDVVRDHSLVSLVVSLVVLVVLLVVLVPDPPHDPVSVLVNVQSVQSSVVSNCVSVVNCSVPNHHWDFCCPSDSRGGRTDDVPPPPDDD